Protein AF-A0A938X4A3-F1 (afdb_monomer_lite)

Structure (mmCIF, N/CA/C/O backbone):
data_AF-A0A938X4A3-F1
#
_entry.id   AF-A0A938X4A3-F1
#
loop_
_atom_site.group_PDB
_atom_site.id
_atom_site.type_symbol
_atom_site.label_atom_id
_atom_site.label_alt_id
_atom_site.label_comp_id
_atom_site.label_asym_id
_atom_site.label_entity_id
_atom_site.label_seq_id
_atom_site.pdbx_PDB_ins_code
_atom_site.Cartn_x
_atom_site.Cartn_y
_atom_site.Cartn_z
_atom_site.occupancy
_atom_site.B_iso_or_equiv
_atom_site.auth_seq_id
_atom_site.auth_comp_id
_atom_site.auth_asym_id
_atom_site.auth_atom_id
_atom_site.pdbx_PDB_model_num
ATOM 1 N N . MET A 1 1 ? -20.719 14.144 1.584 1.00 37.22 1 MET A N 1
ATOM 2 C CA . MET A 1 1 ? -21.254 14.769 2.825 1.00 37.22 1 MET A CA 1
ATOM 3 C C . MET A 1 1 ? -21.994 13.798 3.756 1.00 37.22 1 MET A C 1
ATOM 5 O O . MET A 1 1 ? -21.925 14.008 4.961 1.00 37.22 1 MET A O 1
ATOM 9 N N . ALA A 1 2 ? -22.647 12.735 3.262 1.00 28.62 2 ALA A N 1
ATOM 10 C CA . ALA A 1 2 ? -23.376 11.768 4.101 1.00 28.62 2 ALA A CA 1
ATOM 11 C C . ALA A 1 2 ? -22.484 10.962 5.081 1.00 28.62 2 ALA A C 1
ATOM 13 O O . ALA A 1 2 ? -22.889 10.715 6.213 1.00 28.62 2 ALA A O 1
ATOM 14 N N . GLU A 1 3 ? -21.237 10.641 4.720 1.00 32.91 3 GLU A N 1
ATOM 15 C CA . GLU A 1 3 ? -20.302 9.912 5.606 1.00 32.91 3 GLU A CA 1
ATOM 16 C C . GLU A 1 3 ? -19.785 10.740 6.789 1.00 32.91 3 GLU A C 1
ATOM 18 O O . GLU A 1 3 ? -19.643 10.222 7.895 1.00 32.91 3 GLU A O 1
ATOM 23 N N . GLN A 1 4 ? -19.563 12.049 6.603 1.00 31.52 4 GLN A N 1
ATOM 24 C CA . GLN A 1 4 ? -19.196 12.942 7.712 1.00 31.52 4 GLN A CA 1
ATOM 25 C C . GLN A 1 4 ? -20.324 13.055 8.746 1.00 31.52 4 GLN A C 1
ATOM 27 O O . GLN A 1 4 ? -20.056 13.278 9.929 1.00 31.52 4 GLN A O 1
ATOM 32 N N . GLN A 1 5 ? -21.578 12.893 8.312 1.00 30.17 5 GLN A N 1
ATOM 33 C CA . GLN A 1 5 ? -22.715 12.784 9.217 1.00 30.17 5 GLN A CA 1
ATOM 34 C C . GLN A 1 5 ? -22.777 11.404 9.868 1.00 30.17 5 GLN A C 1
ATOM 36 O O . GLN A 1 5 ? -23.003 11.365 11.067 1.00 30.17 5 GLN A O 1
ATOM 41 N N . GLY A 1 6 ? -22.493 10.311 9.148 1.00 32.19 6 GLY A N 1
ATOM 42 C CA . GLY A 1 6 ? -22.474 8.944 9.688 1.00 32.19 6 GLY A CA 1
ATOM 43 C C . GLY A 1 6 ? -21.483 8.734 10.840 1.00 32.19 6 GLY A C 1
ATOM 44 O O . GLY A 1 6 ? -21.862 8.202 11.881 1.00 32.19 6 GLY A O 1
ATOM 45 N N . VAL A 1 7 ? -20.250 9.240 10.713 1.00 38.16 7 VAL A N 1
ATOM 46 C CA . VAL A 1 7 ? -19.208 9.120 11.758 1.00 38.16 7 VAL A CA 1
ATOM 47 C C . VAL A 1 7 ? -19.495 10.028 12.962 1.00 38.16 7 VAL A C 1
ATOM 49 O O . VAL A 1 7 ? -19.358 9.610 14.113 1.00 38.16 7 VAL A O 1
ATOM 52 N N . LYS A 1 8 ? -20.000 11.253 12.735 1.00 38.12 8 LYS A N 1
ATOM 53 C CA . LYS A 1 8 ? -20.520 12.100 13.827 1.00 38.12 8 LYS A CA 1
ATOM 54 C C . LYS A 1 8 ? -21.752 11.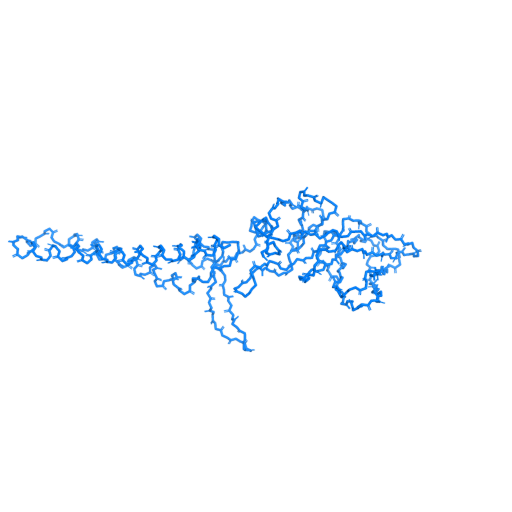479 14.494 1.00 38.12 8 LYS A C 1
ATOM 56 O O . LYS A 1 8 ? -21.913 11.640 15.702 1.00 38.12 8 LYS A O 1
ATOM 61 N N . LEU A 1 9 ? -22.589 10.755 13.744 1.00 37.50 9 LEU A N 1
ATOM 62 C CA . LEU A 1 9 ? -23.741 10.024 14.272 1.00 37.50 9 LEU A CA 1
ATOM 63 C C . LEU A 1 9 ? -23.308 8.834 15.122 1.00 37.50 9 LEU A C 1
ATOM 65 O O . LEU A 1 9 ? -23.932 8.615 16.146 1.00 37.50 9 LEU A O 1
ATOM 69 N N . GLN A 1 10 ? -22.261 8.092 14.747 1.00 44.16 10 GLN A N 1
ATOM 70 C CA . GLN A 1 10 ? -21.756 6.948 15.520 1.00 44.16 10 GLN A CA 1
ATOM 71 C C . GLN A 1 10 ? -21.060 7.382 16.819 1.00 44.16 10 GLN A C 1
ATOM 73 O O . GLN A 1 10 ? -21.338 6.821 17.880 1.00 44.16 10 GLN A O 1
ATOM 78 N N . ASN A 1 11 ? -20.250 8.444 16.773 1.00 48.66 11 ASN A N 1
ATOM 79 C CA . ASN A 1 11 ? -19.642 9.039 17.972 1.00 48.66 11 ASN A CA 1
ATOM 80 C C . ASN A 1 11 ? -20.697 9.722 18.858 1.00 48.66 11 ASN A C 1
ATOM 82 O O . ASN A 1 11 ? -20.647 9.652 20.087 1.00 48.66 11 ASN A O 1
ATOM 86 N N . GLY A 1 12 ? -21.716 10.326 18.240 1.00 48.31 12 GLY A N 1
ATOM 87 C CA . GLY A 1 12 ? -22.919 10.789 18.924 1.00 48.31 12 GLY A CA 1
ATOM 88 C C . GLY A 1 12 ? -23.722 9.635 19.524 1.00 48.31 12 GLY A C 1
ATOM 89 O O . GLY A 1 12 ? -24.201 9.759 20.642 1.00 48.31 12 GLY A O 1
ATOM 90 N N . PHE A 1 13 ? -23.822 8.498 18.837 1.00 46.78 13 PHE A N 1
ATOM 91 C CA . PHE A 1 13 ? -24.581 7.328 19.266 1.00 46.78 13 PHE A CA 1
ATOM 92 C C . PHE A 1 13 ? -23.950 6.679 20.488 1.00 46.78 13 PHE A C 1
ATOM 94 O O . PHE A 1 13 ? -24.684 6.397 21.425 1.00 46.78 13 PHE A O 1
ATOM 101 N N . LEU A 1 14 ? -22.621 6.525 20.546 1.00 55.31 14 LEU A N 1
ATOM 102 C CA . LEU A 1 14 ? -21.944 6.010 21.742 1.00 55.31 14 LEU A CA 1
ATOM 103 C C . LEU A 1 14 ? -22.103 6.958 22.938 1.00 55.31 14 LEU A C 1
ATOM 105 O O . LEU A 1 14 ? -22.416 6.512 24.041 1.00 55.31 14 LEU A O 1
ATOM 109 N N . ARG A 1 15 ? -21.968 8.274 22.717 1.00 56.41 15 ARG A N 1
ATOM 110 C CA . ARG A 1 15 ? -22.201 9.294 23.754 1.00 56.41 15 ARG A CA 1
ATOM 111 C C . ARG A 1 15 ? -23.655 9.304 24.222 1.00 56.41 15 ARG A C 1
ATOM 113 O O . ARG A 1 15 ? -23.906 9.368 25.422 1.00 56.41 15 ARG A O 1
ATOM 120 N N . VAL A 1 16 ? -24.612 9.184 23.303 1.00 55.16 16 VAL A N 1
ATOM 121 C CA . VAL A 1 16 ? -26.041 9.067 23.613 1.00 55.16 16 VAL A CA 1
ATOM 122 C C . VAL A 1 16 ? -26.319 7.758 24.337 1.00 55.16 16 VAL A C 1
ATOM 124 O O . VAL A 1 16 ? -27.036 7.800 25.320 1.00 55.16 16 VAL A O 1
ATOM 127 N N . LEU A 1 17 ? -25.732 6.623 23.950 1.00 59.91 17 LEU A N 1
ATOM 128 C CA . LEU A 1 17 ? -25.897 5.343 24.648 1.00 59.91 17 LEU A CA 1
ATOM 129 C C . LEU A 1 17 ? -25.320 5.387 26.058 1.00 59.91 17 LEU A C 1
ATOM 131 O O . LEU A 1 17 ? -25.931 4.861 26.984 1.00 59.91 17 LEU A O 1
ATOM 135 N N . PHE A 1 18 ? -24.179 6.048 26.233 1.00 61.44 18 PHE A N 1
ATOM 136 C CA . PHE A 1 18 ? -23.565 6.255 27.536 1.00 61.44 18 PHE A CA 1
ATOM 137 C C . PHE A 1 18 ? -24.439 7.151 28.424 1.00 61.44 18 PHE A C 1
ATOM 139 O O . PHE A 1 18 ? -24.773 6.774 29.547 1.00 61.44 18 PHE A O 1
ATOM 146 N N . ILE A 1 19 ? -24.895 8.297 27.906 1.00 61.84 19 ILE A N 1
ATOM 147 C CA . ILE A 1 19 ? -25.803 9.211 28.617 1.00 61.84 19 ILE A CA 1
ATOM 148 C C . ILE A 1 19 ? -27.139 8.521 28.913 1.00 61.84 19 ILE A C 1
ATOM 150 O O . ILE A 1 19 ? -27.635 8.601 30.032 1.00 61.84 19 ILE A O 1
ATOM 154 N N . LEU A 1 20 ? -27.715 7.807 27.948 1.00 60.84 20 LEU A N 1
ATOM 155 C CA . LEU A 1 20 ? -28.982 7.096 28.091 1.00 60.84 20 LEU A CA 1
ATOM 156 C C . LEU A 1 20 ? -28.848 5.946 29.092 1.00 60.84 20 LEU A C 1
ATOM 158 O O . LEU A 1 20 ? -29.728 5.775 29.930 1.00 60.84 20 LEU A O 1
ATOM 162 N N . GLY A 1 21 ? -27.729 5.219 29.079 1.00 63.72 21 GLY A N 1
ATOM 163 C CA . GLY A 1 21 ? -27.382 4.225 30.091 1.00 63.72 21 GLY A CA 1
ATOM 164 C C . GLY A 1 21 ? -27.330 4.844 31.487 1.00 63.72 21 GLY A C 1
ATOM 165 O O . GLY A 1 21 ? -27.996 4.357 32.399 1.00 63.72 21 GLY A O 1
ATOM 166 N N . MET A 1 22 ? -26.646 5.980 31.639 1.00 64.12 22 MET A N 1
ATOM 167 C CA . MET A 1 22 ? -26.588 6.730 32.899 1.00 64.12 22 MET A CA 1
ATOM 168 C C . MET A 1 22 ? -27.968 7.244 33.344 1.00 64.12 22 MET A C 1
ATOM 170 O O .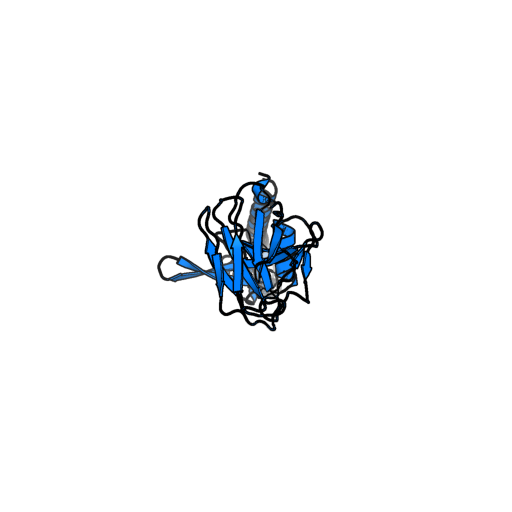 MET A 1 22 ? -28.304 7.148 34.523 1.00 64.12 22 MET A O 1
ATOM 174 N N . VAL A 1 23 ? -28.806 7.726 32.421 1.00 64.25 23 VAL A N 1
ATOM 175 C CA . VAL A 1 23 ? -30.173 8.208 32.697 1.00 64.25 23 VAL A CA 1
ATOM 176 C C . VAL A 1 23 ? -31.111 7.059 33.078 1.00 64.25 23 VAL A C 1
ATOM 178 O O . VAL A 1 23 ? -31.888 7.192 34.025 1.00 64.25 23 VAL A O 1
ATOM 181 N N . ILE A 1 24 ? -31.036 5.910 32.402 1.00 64.19 24 ILE A N 1
ATOM 182 C CA . ILE A 1 24 ? -31.808 4.702 32.738 1.00 64.19 24 ILE A CA 1
ATOM 183 C C . ILE A 1 24 ? -31.408 4.203 34.128 1.00 64.19 24 ILE A C 1
ATOM 185 O O . ILE A 1 24 ? -32.260 3.887 34.956 1.00 64.19 24 ILE A O 1
ATOM 189 N N . ILE A 1 25 ? -30.115 4.201 34.431 1.00 62.62 25 ILE A N 1
ATOM 190 C CA . ILE A 1 25 ? -29.593 3.824 35.742 1.00 62.62 25 ILE A CA 1
ATOM 191 C C . ILE A 1 25 ? -30.060 4.809 36.822 1.00 62.62 25 ILE A C 1
ATOM 193 O O . ILE A 1 25 ? -30.570 4.381 37.860 1.00 62.62 25 ILE A O 1
ATOM 197 N N . ALA A 1 26 ? -29.966 6.117 36.573 1.00 61.22 26 ALA A N 1
ATOM 198 C CA . ALA A 1 26 ? -30.416 7.153 37.499 1.00 61.22 26 ALA A CA 1
ATOM 199 C C . ALA A 1 26 ? -31.933 7.091 37.747 1.00 61.22 26 ALA A C 1
ATOM 201 O O . ALA A 1 26 ? -32.384 7.225 38.884 1.00 61.22 26 ALA A O 1
ATOM 202 N N . THR A 1 27 ? -32.734 6.821 36.713 1.00 60.00 27 THR A N 1
ATOM 203 C CA . THR A 1 27 ? -34.194 6.670 36.837 1.00 60.00 27 THR A CA 1
ATOM 204 C C . THR A 1 27 ? -34.597 5.366 37.526 1.00 60.00 27 THR A C 1
ATOM 206 O O . THR A 1 27 ? -35.541 5.374 38.320 1.00 60.00 27 THR A O 1
ATOM 209 N N . LEU A 1 28 ? -33.877 4.259 37.305 1.00 58.84 28 LEU A N 1
ATOM 210 C CA . LEU A 1 28 ? -34.080 2.999 38.030 1.00 58.84 28 LEU A CA 1
ATOM 211 C C . LEU A 1 28 ? -33.700 3.127 39.511 1.00 58.84 28 LEU A C 1
ATOM 213 O O . LEU A 1 28 ? -34.448 2.648 40.366 1.00 58.84 28 LEU A O 1
ATOM 217 N N . LEU A 1 29 ? -32.596 3.814 39.825 1.00 57.03 29 LEU A N 1
ATOM 218 C CA . LEU A 1 29 ? -32.191 4.145 41.195 1.00 57.03 29 LEU A CA 1
ATOM 219 C C . LEU A 1 29 ? -33.204 5.091 41.859 1.00 57.03 29 LEU A C 1
ATOM 221 O O . LEU A 1 29 ? -33.661 4.801 42.962 1.00 57.03 29 LEU A O 1
ATOM 225 N N . GLY A 1 30 ? -33.640 6.154 41.176 1.00 55.88 30 GLY A N 1
ATOM 226 C CA . GLY A 1 30 ? -34.614 7.126 41.687 1.00 55.88 30 GLY A CA 1
ATOM 227 C C . GLY A 1 30 ? -35.997 6.524 41.962 1.00 55.88 30 GLY A C 1
ATOM 228 O O . GLY A 1 30 ? -36.537 6.684 43.059 1.00 55.88 30 GLY A O 1
ATOM 229 N N . LYS A 1 31 ? -36.551 5.744 41.018 1.00 55.16 31 LYS A N 1
ATOM 230 C CA . LYS A 1 31 ? -37.828 5.028 41.214 1.00 55.16 31 LYS A CA 1
ATOM 231 C C . LYS A 1 31 ? -37.739 3.992 42.331 1.00 55.16 31 LYS A C 1
ATOM 233 O O . LYS A 1 31 ? -38.716 3.788 43.054 1.00 55.16 31 LYS A O 1
ATOM 238 N N . ARG A 1 32 ? -36.584 3.337 42.506 1.00 53.56 32 ARG A N 1
ATOM 239 C CA . ARG A 1 32 ? -36.395 2.399 43.615 1.00 53.56 32 ARG A CA 1
ATOM 240 C C . ARG A 1 32 ? -36.207 3.099 44.940 1.00 53.56 32 ARG A C 1
ATOM 242 O O . ARG A 1 32 ? -36.852 2.638 45.856 1.00 53.56 32 ARG A O 1
ATOM 249 N N . ILE A 1 33 ? -35.440 4.179 45.077 1.00 53.44 33 ILE A N 1
ATOM 250 C CA . ILE A 1 33 ? -35.304 4.910 46.354 1.00 53.44 33 ILE A CA 1
ATOM 251 C C . ILE A 1 33 ? -36.685 5.337 46.882 1.00 53.44 33 ILE A C 1
ATOM 253 O O . ILE A 1 33 ? -36.967 5.161 48.069 1.00 53.44 33 ILE A O 1
ATOM 257 N N . LEU A 1 34 ? -37.586 5.764 45.988 1.00 50.03 34 LEU A N 1
ATOM 258 C CA . LEU A 1 34 ? -38.972 6.096 46.331 1.00 50.03 34 LEU A CA 1
ATOM 259 C C . LEU A 1 34 ? -39.785 4.874 46.817 1.00 50.03 34 LEU A C 1
ATOM 261 O O . LEU A 1 34 ? -40.558 4.982 47.763 1.00 50.03 34 LEU A O 1
ATOM 265 N N . LYS A 1 35 ? -39.576 3.692 46.215 1.00 47.34 35 LYS A N 1
ATOM 266 C CA . LYS A 1 35 ? -40.289 2.433 46.532 1.00 47.34 35 LYS A CA 1
ATOM 267 C C . LYS A 1 35 ? -39.649 1.625 47.684 1.00 47.34 35 LYS A C 1
ATOM 269 O O . LYS A 1 35 ? -40.316 0.898 48.407 1.00 47.34 35 LYS A O 1
ATOM 274 N N . VAL A 1 36 ? -38.343 1.780 47.886 1.00 46.22 36 VAL A N 1
ATOM 275 C CA . VAL A 1 36 ? -37.461 1.156 48.894 1.00 46.22 36 VAL A CA 1
ATOM 276 C C . VAL A 1 36 ? -37.652 1.794 50.266 1.00 46.22 36 VAL A C 1
ATOM 278 O O . VAL A 1 36 ? -37.396 1.123 51.267 1.00 46.22 36 VAL A O 1
ATOM 281 N N . ARG A 1 37 ? -38.136 3.041 50.323 1.00 49.28 37 ARG A N 1
ATOM 282 C CA . ARG A 1 37 ? -38.585 3.681 51.566 1.00 49.28 37 ARG A CA 1
ATOM 283 C C . ARG A 1 37 ? -39.801 2.972 52.181 1.00 49.28 37 ARG A C 1
ATOM 285 O O . ARG A 1 37 ? -40.019 3.126 53.375 1.00 49.28 37 ARG A O 1
ATOM 292 N N . LEU A 1 38 ? -40.534 2.174 51.393 1.00 49.69 38 LEU A N 1
ATOM 293 C CA . LEU A 1 38 ? -41.726 1.461 51.847 1.00 49.69 38 LEU A CA 1
ATOM 294 C C . LEU A 1 38 ? -41.484 0.009 52.294 1.00 49.69 38 LEU A C 1
ATOM 296 O O . LEU A 1 38 ? -42.049 -0.362 53.312 1.00 49.69 38 LEU A O 1
ATOM 300 N N . GLU A 1 39 ? -40.660 -0.824 51.636 1.00 52.41 39 GLU A N 1
ATOM 301 C CA . GLU A 1 39 ? -40.648 -2.265 51.990 1.00 52.41 39 GLU A CA 1
ATOM 302 C C . GLU A 1 39 ? -39.279 -2.977 51.919 1.00 52.41 39 GLU A C 1
ATOM 304 O O . GLU A 1 39 ? -38.546 -2.889 50.933 1.00 52.41 39 GLU A O 1
ATOM 309 N N . SER A 1 40 ? -38.980 -3.720 52.998 1.00 53.47 40 SER A N 1
ATOM 310 C CA . SER A 1 40 ? -38.022 -4.834 53.210 1.00 53.47 40 SER A CA 1
ATOM 311 C C . SER A 1 40 ? -36.509 -4.647 52.945 1.00 53.47 40 SER A C 1
ATOM 313 O O . SER A 1 40 ? -36.069 -4.096 51.941 1.00 53.47 40 SER A O 1
ATOM 315 N N . LYS A 1 41 ? -35.671 -5.128 53.882 1.00 51.12 41 LYS A N 1
ATOM 316 C CA . LYS A 1 41 ? -34.215 -4.865 53.962 1.00 51.12 41 LYS A CA 1
ATOM 317 C C . LYS A 1 41 ? -33.291 -5.885 53.267 1.00 51.12 41 LYS A C 1
ATOM 319 O O . LYS A 1 41 ? -32.130 -5.557 53.075 1.00 51.12 41 LYS A O 1
ATOM 324 N N . LEU A 1 42 ? -33.752 -7.066 52.844 1.00 51.03 42 LEU A N 1
ATOM 325 C CA . LEU A 1 42 ? -32.831 -8.166 52.477 1.00 51.03 42 LEU A CA 1
ATOM 326 C C . LEU A 1 42 ? -32.663 -8.472 50.974 1.00 51.03 42 LEU A C 1
ATOM 328 O O . LEU A 1 42 ? -31.627 -8.996 50.592 1.00 51.03 42 LEU A O 1
ATOM 332 N N . LYS A 1 43 ? -33.588 -8.080 50.081 1.00 51.84 43 LYS A N 1
ATOM 333 C CA . LYS A 1 43 ? -33.420 -8.268 48.613 1.00 51.84 43 LYS A CA 1
ATOM 334 C C . LYS A 1 43 ? -32.767 -7.078 47.884 1.00 51.84 43 LYS A C 1
ATOM 336 O O . LYS A 1 43 ? -32.603 -7.104 46.667 1.00 51.84 43 LYS A O 1
ATOM 341 N N . LYS A 1 44 ? -32.420 -6.010 48.613 1.00 51.12 44 LYS A N 1
ATOM 342 C CA . LYS A 1 44 ? -31.910 -4.739 48.057 1.00 51.12 44 LYS A CA 1
ATOM 343 C C . LYS A 1 44 ? -30.424 -4.783 47.701 1.00 51.12 44 LYS A C 1
ATOM 345 O O . LYS A 1 44 ? -30.012 -4.086 46.778 1.00 51.12 44 LYS A O 1
ATOM 350 N N . GLN A 1 45 ? -29.644 -5.601 48.401 1.00 51.78 45 GLN A N 1
ATOM 351 C CA . GLN A 1 45 ? -28.185 -5.573 48.307 1.00 51.78 45 GLN A CA 1
ATOM 352 C C . GLN A 1 45 ? -27.686 -6.217 47.006 1.00 51.78 45 GLN A C 1
ATOM 354 O O . GLN A 1 45 ? -26.912 -5.608 46.276 1.00 51.78 45 GLN A O 1
ATOM 359 N N . ASP A 1 46 ? -28.238 -7.372 46.638 1.00 53.69 46 ASP A N 1
ATOM 360 C CA . ASP A 1 46 ? -27.746 -8.170 45.509 1.00 53.69 46 ASP A CA 1
ATOM 361 C C . ASP A 1 46 ? -27.983 -7.501 44.139 1.00 53.69 46 ASP A C 1
ATOM 363 O O . ASP A 1 46 ? -27.143 -7.537 43.242 1.00 53.69 46 ASP A O 1
ATOM 367 N N . ILE A 1 47 ? -29.110 -6.797 43.984 1.00 56.12 47 ILE A N 1
ATOM 368 C CA . ILE A 1 47 ? -29.431 -6.075 42.742 1.00 56.12 47 ILE A CA 1
ATOM 369 C C . ILE A 1 47 ? -28.722 -4.711 42.692 1.00 56.12 47 ILE A C 1
ATOM 371 O O . ILE A 1 47 ? -28.324 -4.273 41.616 1.00 56.12 47 ILE A O 1
ATOM 375 N N . SER A 1 48 ? -28.525 -4.053 43.843 1.00 61.00 48 SER A N 1
ATOM 376 C CA . SER A 1 48 ? -27.724 -2.822 43.930 1.00 61.00 48 SER A CA 1
ATOM 377 C C . SER A 1 48 ? -26.279 -3.070 43.508 1.00 61.00 48 SER A C 1
ATOM 379 O O . SER A 1 48 ? -25.707 -2.253 42.793 1.00 61.00 48 SER A O 1
ATOM 381 N N . ILE A 1 49 ? -25.708 -4.205 43.918 1.00 60.06 49 ILE A N 1
ATOM 382 C CA . ILE A 1 49 ? -24.344 -4.593 43.557 1.00 60.06 49 ILE A CA 1
ATOM 383 C C . ILE A 1 49 ? -24.247 -4.843 42.048 1.00 60.06 49 ILE A C 1
ATOM 385 O O . ILE A 1 49 ? -23.369 -4.283 41.405 1.00 60.06 49 ILE A O 1
ATOM 389 N N . ARG A 1 50 ? -25.185 -5.585 41.441 1.00 61.22 50 ARG A N 1
ATOM 390 C CA . ARG A 1 50 ? -25.176 -5.826 39.982 1.00 61.22 50 ARG A CA 1
ATOM 391 C C . ARG A 1 50 ? -25.295 -4.540 39.159 1.00 61.22 50 ARG A C 1
ATOM 393 O O . ARG A 1 50 ? -24.588 -4.388 38.168 1.00 61.22 50 ARG A O 1
ATOM 400 N N . CYS A 1 51 ? -26.150 -3.601 39.573 1.00 61.34 51 CYS A N 1
ATOM 401 C CA . CYS A 1 51 ? -26.238 -2.293 38.919 1.00 61.34 51 CYS A CA 1
ATOM 402 C C . CYS A 1 51 ? -24.949 -1.482 39.096 1.00 61.34 51 CYS A C 1
ATOM 404 O O . CYS A 1 51 ? -24.476 -0.900 38.127 1.00 61.34 51 CYS A O 1
ATOM 406 N N . ALA A 1 52 ? -24.355 -1.476 40.293 1.00 62.84 52 ALA A N 1
ATOM 407 C CA . ALA A 1 52 ? -23.083 -0.800 40.538 1.00 62.84 52 ALA A CA 1
ATOM 408 C C . ALA A 1 52 ? -21.941 -1.385 39.690 1.00 62.84 52 ALA A C 1
ATOM 410 O O . ALA A 1 52 ? -21.144 -0.629 39.146 1.00 62.84 52 ALA A O 1
ATOM 411 N N . VAL A 1 53 ? -21.905 -2.709 39.511 1.00 69.00 53 VAL A N 1
ATOM 412 C CA . VAL A 1 53 ? -20.924 -3.389 38.651 1.00 69.00 53 VAL A CA 1
ATOM 413 C C . VAL A 1 53 ? -21.114 -3.007 37.180 1.00 69.00 53 VAL A C 1
ATOM 415 O O . VAL A 1 53 ? -20.138 -2.676 36.521 1.00 69.00 53 VAL A O 1
ATOM 418 N N . LEU A 1 54 ? -22.348 -2.968 36.666 1.00 67.00 54 LEU A N 1
ATOM 419 C CA . LEU A 1 54 ? -22.619 -2.520 35.289 1.00 67.00 54 LEU A CA 1
ATOM 420 C C . LEU A 1 54 ? -22.228 -1.053 35.054 1.00 67.00 54 LEU A C 1
ATOM 422 O O . LEU A 1 54 ? -21.644 -0.738 34.022 1.00 67.00 54 LEU A O 1
ATOM 426 N N . ILE A 1 55 ? -22.509 -0.168 36.016 1.00 67.00 55 ILE A N 1
ATOM 427 C CA . ILE A 1 55 ? -22.078 1.239 35.967 1.00 67.00 55 ILE A CA 1
ATOM 428 C C . ILE A 1 55 ? -20.556 1.326 35.950 1.00 67.00 55 ILE A C 1
ATOM 430 O O . ILE A 1 55 ? -19.998 2.049 35.133 1.00 67.00 55 ILE A O 1
ATOM 434 N N . ALA A 1 56 ? -19.887 0.586 36.837 1.00 68.25 56 ALA A N 1
ATOM 435 C CA . ALA A 1 56 ? -18.435 0.563 36.900 1.00 68.25 56 ALA A CA 1
ATOM 436 C C . ALA A 1 56 ? -17.838 0.074 35.575 1.00 68.25 56 ALA A C 1
ATOM 438 O O . ALA A 1 56 ? -16.931 0.718 35.066 1.00 68.25 56 ALA A O 1
ATOM 439 N N . ILE A 1 57 ? -18.394 -0.983 34.970 1.00 71.56 57 ILE A N 1
ATOM 440 C CA . ILE A 1 57 ? -17.969 -1.466 33.649 1.00 71.56 57 ILE A CA 1
ATOM 441 C C . ILE A 1 57 ? -18.135 -0.365 32.598 1.00 71.56 57 ILE A C 1
ATOM 443 O O . ILE A 1 57 ? -17.180 -0.069 31.893 1.00 71.56 57 ILE A O 1
ATOM 447 N N . LEU A 1 58 ? -19.295 0.297 32.526 1.00 68.69 58 LEU A N 1
ATOM 448 C CA . LEU A 1 58 ? -19.528 1.366 31.549 1.00 68.69 58 LEU A CA 1
ATOM 449 C C . LEU A 1 58 ? -18.573 2.551 31.740 1.00 68.69 58 LEU A C 1
ATOM 451 O O . LEU A 1 58 ? -18.009 3.033 30.762 1.00 68.69 58 LEU A O 1
ATOM 455 N N . ILE A 1 59 ? -18.368 3.010 32.979 1.00 66.62 59 ILE A N 1
ATOM 456 C CA . ILE A 1 59 ? -17.460 4.124 33.295 1.00 66.62 59 ILE A CA 1
ATOM 457 C C . ILE A 1 59 ? -16.017 3.756 32.951 1.00 66.62 59 ILE A C 1
ATOM 459 O O . ILE A 1 59 ? -15.321 4.554 32.330 1.00 66.62 59 ILE A O 1
ATOM 463 N N . VAL A 1 60 ? -15.579 2.552 33.322 1.00 66.31 60 VAL A N 1
ATOM 464 C CA . VAL A 1 60 ? -14.230 2.060 33.029 1.00 66.31 60 VAL A CA 1
ATOM 465 C C . VAL A 1 60 ? -14.034 1.932 31.517 1.00 66.31 60 VAL A C 1
ATOM 467 O O . VAL A 1 60 ? -13.064 2.466 30.990 1.00 66.31 60 VAL A O 1
ATOM 470 N N . SER A 1 61 ? -14.978 1.326 30.791 1.00 63.78 61 SER A N 1
ATOM 471 C CA . SER A 1 61 ? -14.924 1.238 29.326 1.00 63.78 61 SER A CA 1
ATOM 472 C C . SER A 1 61 ? -14.899 2.617 28.664 1.00 63.78 61 SER A C 1
ATOM 474 O O . SER A 1 61 ? -14.079 2.850 27.783 1.00 63.78 61 SER A O 1
ATOM 476 N N . GLY A 1 62 ? -15.740 3.556 29.109 1.00 63.72 62 GLY A N 1
ATOM 477 C CA . GLY A 1 62 ? -15.746 4.928 28.599 1.00 63.72 62 GLY A CA 1
ATOM 478 C C . GLY A 1 62 ? -14.419 5.649 28.847 1.00 63.72 62 GLY A C 1
ATOM 479 O O . GLY A 1 62 ? -13.877 6.259 27.932 1.00 63.72 62 GLY A O 1
ATOM 480 N N . TYR A 1 63 ? -13.852 5.519 30.049 1.00 65.38 63 TYR A N 1
ATOM 481 C CA . TYR A 1 63 ? -12.558 6.109 30.401 1.00 65.38 63 TYR A CA 1
ATOM 482 C C . TYR A 1 63 ? -11.413 5.605 29.509 1.00 65.38 63 TYR A C 1
ATOM 484 O O . TYR A 1 63 ? -10.542 6.387 29.141 1.00 65.38 63 TYR A O 1
ATOM 492 N N . PHE A 1 64 ? -11.426 4.324 29.130 1.00 61.97 64 PHE A N 1
ATOM 493 C CA . PHE A 1 64 ? -10.401 3.750 28.254 1.00 61.97 64 PHE A CA 1
ATOM 494 C C . PHE A 1 64 ? -10.606 4.061 26.764 1.00 61.97 64 PHE A C 1
ATOM 496 O O . PHE A 1 64 ? -9.621 4.143 26.038 1.00 61.97 64 PHE A O 1
ATOM 503 N N . ILE A 1 65 ? -11.849 4.253 26.305 1.00 62.78 65 ILE A N 1
ATOM 504 C CA . ILE A 1 65 ? -12.164 4.457 24.879 1.00 62.78 65 ILE A CA 1
ATOM 505 C C . ILE A 1 65 ? -12.103 5.936 24.469 1.00 62.78 65 ILE A C 1
ATOM 507 O O . ILE A 1 65 ? -11.638 6.242 23.374 1.00 62.78 65 ILE A O 1
ATOM 511 N N . ILE A 1 66 ? -12.538 6.868 25.326 1.00 59.69 66 ILE A N 1
ATOM 512 C CA . ILE A 1 66 ? -12.613 8.308 25.001 1.00 59.69 66 ILE A CA 1
ATOM 513 C C . ILE A 1 66 ? -11.269 8.904 24.520 1.00 59.69 66 ILE A C 1
ATOM 515 O O . ILE A 1 66 ? -11.281 9.657 23.544 1.00 59.69 66 ILE A O 1
ATOM 519 N N . PRO A 1 67 ? -10.104 8.574 25.120 1.00 59.06 67 PRO A N 1
ATOM 520 C CA . PRO A 1 67 ? -8.807 9.069 24.644 1.00 59.06 67 PRO A CA 1
ATOM 521 C C . PRO A 1 67 ? -8.422 8.576 23.239 1.00 59.06 67 PRO A C 1
ATOM 523 O O . PRO A 1 67 ? -7.532 9.149 22.617 1.00 59.06 67 PRO A O 1
ATOM 526 N N . MET A 1 68 ? -9.089 7.529 22.740 1.00 60.50 68 MET A N 1
ATOM 527 C CA . MET A 1 68 ? -8.812 6.862 21.464 1.00 60.50 68 MET A CA 1
ATOM 528 C C . MET A 1 68 ? -9.788 7.273 20.342 1.00 60.50 68 MET A C 1
ATOM 530 O O . MET A 1 68 ? -9.778 6.681 19.268 1.00 60.50 68 MET A O 1
ATOM 534 N N . GLU A 1 69 ? -10.653 8.277 20.556 1.00 58.44 69 GLU A N 1
ATOM 535 C CA . GLU A 1 69 ? -11.755 8.640 19.636 1.00 58.44 69 GLU A CA 1
ATOM 536 C C . GLU A 1 69 ? -11.319 9.196 18.261 1.00 58.44 69 GLU A C 1
ATOM 538 O O . GLU A 1 69 ? -12.173 9.427 17.396 1.00 58.44 69 GLU A O 1
ATOM 543 N N . LYS A 1 70 ? -10.022 9.422 18.015 1.00 61.69 70 LYS A N 1
ATOM 544 C CA . LYS A 1 70 ? -9.544 9.840 16.690 1.00 61.69 70 LYS A CA 1
ATOM 545 C C . LYS A 1 70 ? -9.547 8.625 15.753 1.00 61.69 70 LYS A C 1
ATOM 547 O O . LYS A 1 70 ? -8.622 7.820 15.768 1.00 61.69 70 LYS A O 1
ATOM 552 N N . SER A 1 71 ? -10.605 8.488 14.952 1.00 58.72 71 SER A N 1
ATOM 553 C CA . SER A 1 71 ? -10.708 7.448 13.921 1.00 58.72 71 SER A CA 1
ATOM 554 C C . SER A 1 71 ? -9.866 7.795 12.694 1.00 58.72 71 SER A C 1
ATOM 556 O O . SER A 1 71 ? -9.995 8.902 12.159 1.00 58.72 71 SER A O 1
ATOM 558 N N . VAL A 1 72 ? -9.101 6.825 12.213 1.00 63.97 72 VAL A N 1
ATOM 559 C CA . VAL A 1 72 ? -8.384 6.867 10.932 1.00 63.97 72 VAL A CA 1
ATOM 560 C C . VAL A 1 72 ? -9.056 5.890 9.953 1.00 63.97 72 VAL A C 1
ATOM 562 O O . VAL A 1 72 ? -9.747 4.964 10.388 1.00 63.97 72 VAL A O 1
ATOM 565 N N . ASN A 1 73 ? -8.922 6.118 8.640 1.00 65.06 73 ASN A N 1
ATOM 5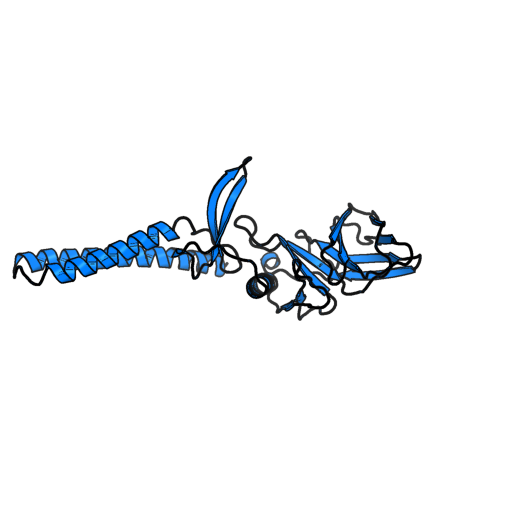66 C CA . ASN A 1 73 ? -9.384 5.159 7.625 1.00 65.06 73 ASN A CA 1
ATOM 567 C C . ASN A 1 73 ? -8.745 3.773 7.861 1.00 65.06 73 ASN A C 1
ATOM 569 O O . ASN A 1 73 ? -7.622 3.686 8.355 1.00 65.06 73 ASN A O 1
ATOM 573 N N . GLY A 1 74 ? -9.477 2.695 7.554 1.00 61.47 74 GLY A N 1
ATOM 574 C CA . GLY A 1 74 ? -9.028 1.319 7.818 1.00 61.47 74 GLY A CA 1
ATOM 575 C C . GLY A 1 74 ? -9.409 0.736 9.191 1.00 61.47 74 GLY A C 1
ATOM 576 O O . GLY A 1 74 ? -8.785 -0.223 9.634 1.00 61.47 74 GLY A O 1
ATOM 577 N N . ASP A 1 75 ? -10.434 1.282 9.864 1.00 67.94 75 ASP A N 1
ATOM 578 C CA . ASP A 1 75 ? -10.949 0.798 11.164 1.00 67.94 75 ASP A CA 1
ATOM 579 C C . ASP A 1 75 ? -9.947 0.876 12.337 1.00 67.94 75 ASP A C 1
ATOM 581 O O . ASP A 1 75 ? -9.956 0.040 13.243 1.00 67.94 75 ASP A O 1
ATOM 585 N N . VAL A 1 76 ? -9.120 1.923 12.373 1.00 73.69 76 VAL A N 1
ATOM 586 C CA . VAL A 1 76 ? -8.094 2.110 13.414 1.00 73.69 76 VAL A CA 1
ATOM 587 C C . VAL A 1 76 ? -8.444 3.268 14.348 1.00 73.69 76 VAL A C 1
ATOM 589 O O . VAL A 1 76 ? -8.963 4.304 13.918 1.00 73.69 76 VAL A O 1
ATOM 592 N N . LEU A 1 77 ? -8.147 3.101 15.640 1.00 73.88 77 LEU A N 1
ATOM 593 C CA . LEU A 1 77 ? -8.255 4.156 16.649 1.00 73.88 77 LEU A CA 1
ATOM 594 C C . LEU A 1 77 ? -6.875 4.703 17.009 1.00 73.88 77 LEU A C 1
ATOM 596 O O . LEU A 1 77 ? -5.951 3.932 17.257 1.00 73.88 77 LEU A O 1
ATOM 600 N N . ALA A 1 78 ? -6.742 6.025 17.074 1.00 73.56 78 ALA A N 1
ATOM 601 C CA . ALA A 1 78 ? -5.497 6.692 17.431 1.00 73.56 78 ALA A CA 1
ATOM 602 C C . ALA A 1 78 ? -5.563 7.311 18.839 1.00 73.56 78 ALA A C 1
ATOM 604 O O . ALA A 1 78 ? -6.489 8.059 19.158 1.00 73.56 78 ALA A O 1
ATOM 605 N N . GLU A 1 79 ? -4.548 7.045 19.663 1.00 75.94 79 GLU A N 1
ATOM 606 C CA . GLU A 1 79 ? -4.316 7.678 20.970 1.00 75.94 79 GLU A CA 1
ATOM 607 C C . GLU A 1 79 ? -3.112 8.615 20.865 1.00 75.94 79 GLU A C 1
ATOM 609 O O . GLU A 1 79 ? -2.020 8.201 20.472 1.00 75.94 79 GLU A O 1
ATOM 614 N N . GLU A 1 80 ? -3.295 9.873 21.248 1.00 77.19 80 GLU A N 1
ATOM 615 C CA . GLU A 1 80 ? -2.199 10.837 21.335 1.00 77.19 80 GLU A CA 1
ATOM 616 C C . GLU A 1 80 ? -1.319 10.521 22.550 1.00 77.19 80 GLU A C 1
ATOM 618 O O . GLU A 1 80 ? -1.801 10.513 23.681 1.00 77.19 80 GLU A O 1
ATOM 623 N N . GLN A 1 81 ? -0.036 10.243 22.326 1.00 76.75 81 GLN A N 1
ATOM 624 C CA . GLN A 1 81 ? 0.920 9.902 23.390 1.00 76.75 81 GLN A CA 1
ATOM 625 C C . GLN A 1 81 ? 1.699 11.117 23.908 1.00 76.75 81 GLN A C 1
ATOM 627 O O . GLN A 1 81 ? 2.328 11.042 24.961 1.00 76.75 81 GLN A O 1
ATOM 632 N N . GLY A 1 82 ? 1.677 12.231 23.179 1.00 72.06 82 GLY A N 1
ATOM 633 C CA . GLY A 1 82 ? 2.400 13.446 23.536 1.00 72.06 82 GLY A CA 1
ATOM 634 C C . GLY A 1 82 ? 2.895 14.200 22.311 1.00 72.06 82 GLY A C 1
ATOM 635 O O . GLY A 1 82 ? 2.470 13.935 21.188 1.00 72.06 82 GLY A O 1
ATOM 636 N N . HIS A 1 83 ? 3.804 15.143 22.546 1.00 75.50 83 HIS A N 1
ATOM 637 C CA . HIS A 1 83 ? 4.438 15.943 21.506 1.00 75.50 83 HIS A CA 1
ATOM 638 C C . HIS A 1 83 ? 5.954 15.769 21.562 1.00 75.50 83 HIS A C 1
ATOM 640 O O . HIS A 1 83 ? 6.558 15.975 22.614 1.00 75.50 83 HIS A O 1
ATOM 646 N N . GLU A 1 84 ? 6.570 15.466 20.425 1.00 67.81 84 GLU A N 1
ATOM 647 C CA . GLU A 1 84 ? 8.023 15.456 20.256 1.00 67.81 84 GLU A CA 1
ATOM 648 C C . GLU A 1 84 ? 8.387 16.382 19.094 1.00 67.81 84 GLU A C 1
ATOM 650 O O . GLU A 1 84 ? 7.779 16.326 18.027 1.00 67.81 84 GLU A O 1
ATOM 655 N N . ASN A 1 85 ? 9.334 17.299 19.317 1.00 71.81 85 ASN A N 1
ATOM 656 C CA . ASN A 1 85 ? 9.780 18.287 18.323 1.00 71.81 85 ASN A CA 1
ATOM 657 C C . ASN A 1 85 ? 8.645 19.097 17.658 1.00 71.81 85 ASN A C 1
ATOM 659 O O . ASN A 1 85 ? 8.747 19.491 16.503 1.00 71.81 85 ASN A O 1
ATOM 663 N N . GLY A 1 86 ? 7.552 19.353 18.386 1.00 64.12 86 GLY A N 1
ATOM 664 C CA . GLY A 1 86 ? 6.386 20.080 17.868 1.00 64.12 86 GLY A CA 1
ATOM 665 C C . GLY A 1 86 ? 5.366 19.216 17.116 1.00 64.12 86 GLY A C 1
ATOM 666 O O . GLY A 1 86 ? 4.309 19.730 16.756 1.00 64.12 86 GLY A O 1
ATOM 667 N N . HIS A 1 87 ? 5.616 17.915 16.951 1.00 63.75 87 HIS A N 1
ATOM 668 C CA . HIS A 1 87 ? 4.707 16.971 16.303 1.00 63.75 87 HIS A CA 1
ATOM 669 C C . HIS A 1 87 ? 4.010 16.076 17.333 1.00 63.75 87 HIS A C 1
ATOM 671 O O . HIS A 1 87 ? 4.647 15.551 18.246 1.00 63.75 87 HIS A O 1
ATOM 677 N N . CYS A 1 88 ? 2.694 15.899 17.195 1.00 69.88 88 CYS A N 1
ATOM 678 C CA . CYS A 1 88 ? 1.943 14.946 18.010 1.00 69.88 88 CYS A CA 1
ATOM 679 C C . CYS A 1 88 ? 2.332 13.509 17.631 1.00 69.88 88 CYS A C 1
ATOM 681 O O . CYS A 1 88 ? 2.265 13.144 16.456 1.00 69.88 88 CYS A O 1
ATOM 683 N N . ILE A 1 89 ? 2.671 12.685 18.621 1.00 74.44 89 ILE A N 1
ATOM 684 C CA . ILE A 1 89 ? 2.918 11.250 18.444 1.00 74.44 89 ILE A CA 1
ATOM 685 C C . ILE A 1 89 ? 1.615 10.496 18.687 1.00 74.44 89 ILE A C 1
ATOM 687 O O . ILE A 1 89 ? 0.964 10.691 19.716 1.00 74.44 89 ILE A O 1
ATOM 691 N N . TYR A 1 90 ? 1.269 9.591 17.772 1.00 75.12 90 TYR A N 1
ATOM 692 C CA . TYR A 1 90 ? 0.082 8.746 17.876 1.00 75.12 90 TYR A CA 1
ATOM 693 C C . TYR A 1 90 ? 0.453 7.271 17.994 1.00 75.12 90 TYR A C 1
ATOM 695 O O . TYR A 1 90 ? 1.343 6.787 17.298 1.00 75.12 90 TYR A O 1
ATOM 703 N N . LYS A 1 91 ? -0.268 6.557 18.860 1.00 80.88 91 LYS A N 1
ATOM 704 C CA . LYS A 1 91 ? -0.347 5.094 18.847 1.00 80.88 91 LYS A CA 1
ATOM 705 C C . LYS A 1 91 ? -1.657 4.657 18.220 1.00 80.88 91 LYS A C 1
ATOM 707 O O . LYS A 1 91 ? -2.689 5.275 18.467 1.00 80.88 91 LYS A O 1
ATOM 712 N N . TYR A 1 92 ? -1.600 3.575 17.460 1.00 80.00 92 TYR A N 1
ATOM 713 C CA . TYR A 1 92 ? -2.728 3.032 16.721 1.00 80.00 92 TYR A CA 1
ATOM 714 C C . TYR A 1 92 ? -3.183 1.711 17.339 1.00 80.00 92 TYR A C 1
ATOM 716 O O . TYR A 1 92 ? -2.360 0.860 17.677 1.00 80.00 92 TYR A O 1
ATOM 724 N N . TYR A 1 93 ? -4.494 1.546 17.487 1.00 77.88 93 TYR A N 1
ATOM 725 C CA . TYR A 1 93 ? -5.113 0.384 18.114 1.00 77.88 93 TYR A CA 1
ATOM 726 C C . TYR A 1 93 ? -6.221 -0.196 17.243 1.00 77.88 93 TYR A C 1
ATOM 728 O O . TYR A 1 93 ? -6.982 0.529 16.595 1.00 77.88 93 TYR A O 1
ATOM 736 N N . ASP A 1 94 ? -6.325 -1.522 17.285 1.00 73.50 94 ASP A N 1
ATOM 737 C CA . ASP A 1 94 ? -7.416 -2.278 16.678 1.00 73.50 94 ASP A CA 1
ATOM 738 C C . ASP A 1 94 ? -8.746 -1.850 17.315 1.00 73.50 94 ASP A C 1
ATOM 740 O O . ASP A 1 94 ? -8.936 -1.973 18.526 1.00 73.50 94 ASP A O 1
ATOM 744 N N . LYS A 1 95 ? -9.683 -1.357 16.501 1.00 70.62 95 LYS A N 1
ATOM 745 C CA . LYS A 1 95 ? -10.992 -0.867 16.954 1.00 70.62 95 LYS A CA 1
ATOM 746 C C . LYS A 1 95 ? -11.841 -1.931 17.653 1.00 70.62 95 LYS A C 1
ATOM 748 O O . LYS A 1 95 ? -12.583 -1.594 18.574 1.00 70.62 95 LYS A O 1
ATOM 753 N N . VAL A 1 96 ? -11.740 -3.201 17.256 1.00 69.06 96 VAL A N 1
ATOM 754 C CA . VAL A 1 96 ? -12.463 -4.322 17.882 1.00 69.06 96 VAL A CA 1
ATOM 755 C C . VAL A 1 96 ? -11.870 -4.639 19.254 1.00 69.06 96 VAL A C 1
ATOM 757 O O . VAL A 1 96 ? -12.601 -4.941 20.197 1.00 69.06 96 VAL A O 1
ATOM 760 N N . ASN A 1 97 ? -10.548 -4.523 19.384 1.00 65.75 97 ASN A N 1
ATOM 761 C CA . ASN A 1 97 ? -9.798 -4.881 20.589 1.00 65.75 97 ASN A CA 1
ATOM 762 C C . ASN A 1 97 ? -9.269 -3.663 21.372 1.00 65.75 97 ASN A C 1
ATOM 764 O O . ASN A 1 97 ? -8.394 -3.809 22.228 1.00 65.75 97 ASN A O 1
ATOM 768 N N . ALA A 1 98 ? -9.814 -2.469 21.129 1.00 64.62 98 ALA A N 1
ATOM 769 C CA . ALA A 1 98 ? -9.283 -1.207 21.647 1.00 64.62 98 ALA A CA 1
ATOM 770 C C . ALA A 1 98 ? -9.269 -1.135 23.179 1.00 64.62 98 ALA A C 1
ATOM 772 O O . ALA A 1 98 ? -8.329 -0.618 23.779 1.00 64.62 98 ALA A O 1
ATOM 773 N N . VAL A 1 99 ? -10.271 -1.735 23.833 1.00 63.88 99 VAL A N 1
ATOM 774 C CA . VAL A 1 99 ? -10.349 -1.826 25.305 1.00 63.88 99 VAL A CA 1
ATOM 775 C C . VAL A 1 99 ? -9.152 -2.583 25.892 1.00 63.88 99 VAL A C 1
ATOM 777 O O . VAL A 1 99 ? -8.742 -2.311 27.017 1.00 63.88 99 VAL A O 1
ATOM 780 N N . LEU A 1 100 ? -8.569 -3.511 25.128 1.00 67.38 100 LEU A N 1
ATOM 781 C CA . LEU A 1 100 ? -7.391 -4.283 25.522 1.00 67.38 100 LEU A CA 1
ATOM 782 C C . LEU A 1 100 ? -6.074 -3.589 25.147 1.00 67.38 100 LEU A C 1
ATOM 784 O O . LEU A 1 100 ? -5.015 -4.163 25.385 1.00 67.38 100 LEU A O 1
ATOM 788 N N . LYS A 1 101 ? -6.126 -2.384 24.556 1.00 69.19 101 LYS A N 1
ATOM 789 C CA . LYS A 1 101 ? -4.961 -1.662 24.023 1.00 69.19 101 LYS A CA 1
ATOM 790 C C . LYS A 1 101 ? -4.082 -2.537 23.122 1.00 69.19 101 LYS A C 1
ATOM 792 O O . LYS A 1 101 ? -2.858 -2.432 23.143 1.00 69.19 101 LYS A O 1
ATOM 797 N N . LYS A 1 102 ? -4.703 -3.419 22.335 1.00 75.62 102 LYS A N 1
ATOM 798 C CA . LYS A 1 102 ? -3.980 -4.220 21.349 1.00 75.62 102 LYS A CA 1
ATOM 799 C C . LYS A 1 102 ? -3.488 -3.288 20.241 1.00 75.62 102 LYS A C 1
ATOM 801 O O . LYS A 1 102 ? -4.313 -2.687 19.549 1.00 75.62 102 LYS A O 1
ATOM 806 N N . GLU A 1 103 ? -2.170 -3.139 20.127 1.00 80.75 103 GLU A N 1
ATOM 807 C CA . GLU A 1 103 ? -1.559 -2.315 19.083 1.00 80.75 103 GLU A CA 1
ATOM 808 C C . GLU A 1 103 ? -1.967 -2.845 17.703 1.00 80.75 103 GLU A C 1
ATOM 810 O O . GLU A 1 103 ? -2.116 -4.053 17.494 1.00 80.75 103 GLU A O 1
ATOM 815 N N . PHE A 1 104 ? -2.252 -1.913 16.801 1.00 83.31 104 PHE A N 1
ATOM 816 C CA . PHE A 1 104 ? -2.683 -2.216 15.449 1.00 83.31 104 PHE A CA 1
ATOM 817 C C . PHE A 1 104 ? -1.482 -2.554 14.567 1.00 83.31 104 PHE A C 1
ATOM 819 O O . PHE A 1 104 ? -0.492 -1.822 14.556 1.00 83.31 104 PHE A O 1
ATOM 826 N N . GLU A 1 105 ? -1.598 -3.630 13.796 1.00 83.62 105 GLU A N 1
ATOM 827 C CA . GLU A 1 105 ? -0.594 -4.043 12.822 1.00 83.62 105 GLU A CA 1
ATOM 828 C C . GLU A 1 105 ? -1.177 -3.913 11.416 1.00 83.62 105 GLU A C 1
ATOM 830 O O . GLU A 1 105 ? -2.252 -4.443 11.127 1.00 83.62 105 GLU A O 1
ATOM 835 N N . TRP A 1 106 ? -0.457 -3.218 10.535 1.00 84.38 106 TRP A N 1
ATOM 836 C CA . TRP A 1 106 ? -0.797 -3.153 9.118 1.00 84.38 106 TRP A CA 1
ATOM 837 C C . TRP A 1 106 ? -0.477 -4.500 8.468 1.00 84.38 106 TRP A C 1
ATOM 839 O O . TRP A 1 106 ? 0.683 -4.833 8.205 1.00 84.38 106 TRP A O 1
ATOM 849 N N . ASP A 1 107 ? -1.518 -5.298 8.250 1.00 88.50 107 ASP A N 1
ATOM 850 C CA . ASP A 1 107 ? -1.462 -6.536 7.480 1.00 88.50 107 ASP A CA 1
ATOM 851 C C . ASP A 1 107 ? -2.106 -6.362 6.095 1.00 88.50 107 ASP A C 1
ATOM 853 O O . ASP A 1 107 ? -2.687 -5.323 5.774 1.00 88.50 107 ASP A O 1
ATOM 857 N N . GLU A 1 108 ? -2.014 -7.406 5.273 1.00 90.88 108 GLU A N 1
ATOM 858 C CA . GLU A 1 108 ? -2.577 -7.436 3.920 1.00 90.88 108 GLU A CA 1
ATOM 859 C C . GLU A 1 108 ? -4.075 -7.087 3.882 1.00 90.88 108 GLU A C 1
ATOM 861 O O . GLU A 1 108 ? -4.517 -6.317 3.032 1.00 90.88 108 GLU A O 1
ATOM 866 N N . ALA A 1 109 ? -4.873 -7.610 4.815 1.00 89.44 109 ALA A N 1
ATOM 867 C CA . ALA A 1 109 ? -6.318 -7.395 4.820 1.00 89.44 109 ALA A CA 1
ATOM 868 C C . ALA A 1 109 ? -6.691 -5.957 5.207 1.00 89.44 109 ALA A C 1
ATOM 870 O O . ALA A 1 109 ? -7.738 -5.446 4.798 1.00 89.44 109 ALA A O 1
ATOM 871 N N . HIS A 1 110 ? -5.878 -5.301 6.034 1.00 87.81 110 HIS A N 1
ATOM 872 C CA . HIS A 1 110 ? -6.050 -3.885 6.352 1.00 87.81 110 HIS A CA 1
ATOM 873 C C . HIS A 1 110 ? -5.604 -2.993 5.192 1.00 87.81 110 HIS A C 1
ATOM 875 O O . HIS A 1 110 ? -6.316 -2.052 4.853 1.00 87.81 110 HIS A O 1
ATOM 881 N N . GLU A 1 111 ? -4.488 -3.313 4.543 1.00 90.62 111 GLU A N 1
ATOM 882 C CA . GLU A 1 111 ? -3.991 -2.568 3.382 1.00 90.62 111 GLU A CA 1
ATOM 883 C C . GLU A 1 111 ? -4.943 -2.624 2.192 1.00 90.62 111 GLU A C 1
ATOM 885 O O . GLU A 1 111 ? -5.259 -1.582 1.622 1.00 90.62 111 GLU A O 1
ATOM 890 N N . ILE A 1 112 ? -5.461 -3.814 1.866 1.00 92.06 112 ILE A N 1
ATOM 891 C CA . ILE A 1 112 ? -6.472 -3.969 0.816 1.00 92.06 112 ILE A CA 1
ATOM 892 C C . ILE A 1 112 ? -7.678 -3.089 1.134 1.00 92.06 112 ILE A C 1
ATOM 894 O O . ILE A 1 112 ? -8.063 -2.292 0.291 1.00 92.06 112 ILE A O 1
ATOM 898 N N . ARG A 1 113 ? -8.222 -3.143 2.357 1.00 88.88 113 ARG A N 1
ATOM 899 C CA . ARG A 1 113 ? -9.365 -2.295 2.738 1.00 88.88 113 ARG A CA 1
ATOM 900 C C . ARG A 1 113 ? -9.077 -0.805 2.585 1.00 88.88 113 ARG A C 1
ATOM 902 O O . ARG A 1 113 ? -9.924 -0.092 2.068 1.00 88.88 113 ARG A O 1
ATOM 909 N N . VAL A 1 114 ? -7.893 -0.339 2.985 1.00 88.62 114 VAL A N 1
ATOM 910 C CA . VAL A 1 114 ? -7.499 1.067 2.800 1.00 88.62 114 VAL A CA 1
ATOM 911 C C . VAL A 1 114 ? -7.505 1.455 1.320 1.00 88.62 114 VAL A C 1
ATOM 913 O O . VAL A 1 114 ? -8.061 2.494 0.970 1.00 88.62 114 VAL A O 1
ATOM 916 N N . LEU A 1 115 ? -6.932 0.623 0.449 1.00 90.50 115 LEU A N 1
ATOM 917 C CA . LEU A 1 115 ? -6.906 0.879 -0.992 1.00 90.50 115 LEU A CA 1
ATOM 918 C C . LEU A 1 115 ? -8.309 0.803 -1.614 1.00 90.50 115 LEU A C 1
ATOM 920 O O . LEU A 1 115 ? -8.677 1.663 -2.415 1.00 90.50 115 LEU A O 1
ATOM 924 N N . GLU A 1 116 ? -9.111 -0.192 -1.233 1.00 91.62 116 GLU A N 1
ATOM 925 C CA . GLU A 1 116 ? -10.485 -0.361 -1.712 1.00 91.62 116 GLU A CA 1
ATOM 926 C C . GLU A 1 116 ? -11.375 0.816 -1.297 1.00 91.62 116 GLU A C 1
ATOM 928 O O . GLU A 1 116 ? -12.127 1.331 -2.126 1.00 91.62 116 GLU A O 1
ATOM 933 N N . ASP A 1 117 ? -11.241 1.294 -0.058 1.00 86.88 117 ASP A N 1
ATOM 934 C CA . ASP A 1 117 ? -11.956 2.468 0.445 1.00 86.88 117 ASP A CA 1
ATOM 935 C C . ASP A 1 117 ? -11.502 3.754 -0.265 1.00 86.88 117 ASP A C 1
ATOM 937 O O . ASP A 1 117 ? -12.329 4.613 -0.561 1.00 86.88 117 ASP A O 1
ATOM 941 N N . GLN A 1 118 ? -10.207 3.906 -0.562 1.00 87.56 118 GLN A N 1
ATOM 942 C CA . GLN A 1 118 ? -9.669 5.106 -1.214 1.00 87.56 118 GLN A CA 1
ATOM 943 C C . GLN A 1 118 ? -10.025 5.182 -2.706 1.00 87.56 118 GLN A C 1
ATOM 945 O O . GLN A 1 118 ? -10.364 6.259 -3.199 1.00 87.56 118 GLN A O 1
ATOM 950 N N . PHE A 1 119 ? -9.989 4.057 -3.427 1.00 86.62 119 PHE A N 1
ATOM 951 C CA . PHE A 1 119 ? -10.147 4.016 -4.889 1.00 86.62 119 PHE A CA 1
ATOM 952 C C . PHE A 1 119 ? -11.465 3.390 -5.374 1.00 86.62 119 PHE A C 1
ATOM 954 O O . PHE A 1 119 ? -11.721 3.362 -6.577 1.00 86.62 119 PHE A O 1
ATOM 961 N N . ASN A 1 120 ? -12.311 2.884 -4.470 1.00 88.50 120 ASN A N 1
ATOM 962 C CA . ASN A 1 120 ? -13.593 2.233 -4.775 1.00 88.50 120 ASN A CA 1
ATOM 963 C C . ASN A 1 120 ? -13.493 1.130 -5.843 1.00 88.50 120 ASN A C 1
ATOM 965 O O . ASN A 1 120 ? -14.316 1.025 -6.757 1.00 88.50 120 ASN A O 1
ATOM 969 N N . GLN A 1 121 ? -12.454 0.314 -5.736 1.00 90.88 121 GLN A N 1
ATOM 970 C CA . GLN A 1 121 ? -12.192 -0.827 -6.604 1.00 90.88 121 GLN A CA 1
ATOM 971 C C . GLN A 1 121 ? -11.447 -1.893 -5.816 1.00 90.88 121 GLN A C 1
ATOM 973 O O . GLN A 1 121 ? -10.848 -1.575 -4.798 1.00 90.88 121 GLN A O 1
ATOM 978 N N . ARG A 1 122 ? -11.449 -3.130 -6.304 1.00 94.25 122 ARG A N 1
ATOM 979 C CA . ARG A 1 122 ? -10.778 -4.247 -5.639 1.00 94.25 122 ARG A CA 1
ATOM 980 C C . ARG A 1 122 ? -9.293 -4.311 -5.955 1.00 94.25 122 ARG A C 1
ATOM 982 O O . ARG A 1 122 ? -8.860 -3.935 -7.048 1.00 94.25 122 ARG A O 1
ATOM 989 N N . PHE A 1 123 ? -8.551 -4.868 -5.004 1.00 95.25 123 PHE A N 1
ATOM 990 C CA . PHE A 1 123 ? -7.110 -5.070 -5.091 1.00 95.25 123 PHE A CA 1
ATOM 991 C C . PHE A 1 123 ? -6.730 -6.507 -4.746 1.00 95.25 123 PHE A C 1
ATOM 993 O O . PHE A 1 123 ? -7.344 -7.149 -3.896 1.00 95.25 123 PHE A O 1
ATOM 1000 N N . THR A 1 124 ? -5.672 -7.004 -5.383 1.00 96.25 124 THR A N 1
ATOM 1001 C CA . THR A 1 124 ? -5.094 -8.323 -5.084 1.00 96.25 124 THR A CA 1
ATOM 1002 C C . THR A 1 124 ? -3.595 -8.218 -4.859 1.00 96.25 124 THR A C 1
ATOM 1004 O O . THR A 1 124 ? -2.918 -7.507 -5.600 1.00 96.25 124 THR A O 1
ATOM 1007 N N . LEU A 1 125 ? -3.058 -8.932 -3.868 1.00 95.56 125 LEU A N 1
ATOM 1008 C CA . LEU A 1 125 ? -1.619 -8.965 -3.609 1.00 95.56 125 LEU A CA 1
ATOM 1009 C C . LEU A 1 125 ? -0.860 -9.569 -4.802 1.00 95.56 125 LEU A C 1
ATOM 1011 O O . LEU A 1 125 ? -1.114 -10.705 -5.207 1.00 95.56 125 LEU A O 1
ATOM 1015 N N . ASN A 1 126 ? 0.129 -8.843 -5.321 1.00 94.31 126 ASN A N 1
ATOM 1016 C CA . ASN A 1 126 ? 1.063 -9.368 -6.304 1.00 94.31 126 ASN A CA 1
ATOM 1017 C C . ASN A 1 126 ? 2.232 -10.060 -5.601 1.00 94.31 126 ASN A C 1
ATOM 1019 O O . ASN A 1 126 ? 3.203 -9.412 -5.210 1.00 94.31 126 ASN A O 1
ATOM 1023 N N . GLN A 1 127 ? 2.167 -11.384 -5.473 1.00 92.19 127 GLN A N 1
ATOM 1024 C CA . GLN A 1 127 ? 3.226 -12.169 -4.828 1.00 92.19 127 GLN A CA 1
ATOM 1025 C C . GLN A 1 127 ? 4.577 -12.101 -5.555 1.00 92.19 127 GLN A C 1
ATOM 1027 O O . GLN A 1 127 ? 5.608 -12.235 -4.907 1.00 92.19 127 GLN A O 1
ATOM 1032 N N . HIS A 1 128 ? 4.584 -11.884 -6.874 1.00 91.25 128 HIS A N 1
ATOM 1033 C CA . HIS A 1 128 ? 5.813 -11.782 -7.672 1.00 91.25 128 HIS A CA 1
ATOM 1034 C C . HIS A 1 128 ? 6.551 -10.471 -7.397 1.00 91.25 128 HIS A C 1
ATOM 1036 O O . HIS A 1 128 ? 7.761 -10.460 -7.194 1.00 91.25 128 HIS A O 1
ATOM 1042 N N . CYS A 1 129 ? 5.808 -9.366 -7.321 1.00 86.94 129 CYS A N 1
ATOM 1043 C CA . CYS A 1 129 ? 6.377 -8.047 -7.054 1.00 86.94 129 CYS A CA 1
ATOM 1044 C C . CYS A 1 129 ? 6.508 -7.720 -5.558 1.00 86.94 129 CYS A C 1
ATOM 1046 O O . CYS A 1 129 ? 7.094 -6.690 -5.236 1.00 86.94 129 CYS A O 1
ATOM 1048 N N . SER A 1 130 ? 5.985 -8.547 -4.650 1.00 89.12 130 SER A N 1
ATOM 1049 C CA . SER A 1 130 ? 6.030 -8.311 -3.198 1.00 89.12 130 SER A CA 1
ATOM 1050 C C . SER A 1 130 ? 7.204 -9.020 -2.520 1.00 89.12 130 SER A C 1
ATOM 1052 O O . SER A 1 130 ? 7.676 -10.059 -2.971 1.00 89.12 130 SER A O 1
ATOM 1054 N N . SER A 1 131 ? 7.637 -8.485 -1.382 1.00 86.88 131 SER A N 1
ATOM 1055 C CA . SER A 1 131 ? 8.618 -9.087 -0.478 1.00 86.88 131 SER A CA 1
ATOM 1056 C C . SER A 1 131 ? 8.017 -9.293 0.918 1.00 86.88 131 SER A C 1
ATOM 1058 O O . SER A 1 131 ? 6.835 -9.049 1.157 1.00 86.88 131 SER A O 1
ATOM 1060 N N . LYS A 1 132 ? 8.828 -9.750 1.882 1.00 82.12 132 LYS A N 1
ATOM 1061 C CA . LYS A 1 132 ? 8.373 -9.912 3.276 1.00 82.12 132 LYS A CA 1
ATOM 1062 C C . LYS A 1 132 ? 7.992 -8.589 3.941 1.00 82.12 132 LYS A C 1
ATOM 1064 O O . LYS A 1 132 ? 7.210 -8.604 4.887 1.00 82.12 132 LYS A O 1
ATOM 1069 N N . ARG A 1 133 ? 8.593 -7.481 3.500 1.00 81.44 133 ARG A N 1
ATOM 1070 C CA . ARG A 1 133 ? 8.423 -6.153 4.109 1.00 81.44 133 ARG A CA 1
ATOM 1071 C C . ARG A 1 133 ? 7.606 -5.203 3.252 1.00 81.44 133 ARG A C 1
ATOM 1073 O O . ARG A 1 133 ? 6.966 -4.321 3.806 1.00 81.44 133 ARG A O 1
ATOM 1080 N N . ILE A 1 134 ? 7.638 -5.382 1.935 1.00 86.94 134 ILE A N 1
ATOM 1081 C CA . ILE A 1 134 ? 6.958 -4.504 0.988 1.00 86.94 134 ILE A CA 1
ATOM 1082 C C . ILE A 1 134 ? 5.893 -5.311 0.260 1.00 86.94 134 ILE A C 1
ATOM 1084 O O . ILE A 1 134 ? 6.206 -6.276 -0.438 1.00 86.94 134 ILE A O 1
ATOM 1088 N N . ARG A 1 135 ? 4.634 -4.908 0.413 1.00 92.50 135 ARG A N 1
ATOM 1089 C CA . ARG A 1 135 ? 3.500 -5.496 -0.300 1.00 92.50 135 ARG A CA 1
ATOM 1090 C C . ARG A 1 135 ? 3.089 -4.585 -1.441 1.00 92.50 135 ARG A C 1
ATOM 1092 O O . ARG A 1 135 ? 2.994 -3.371 -1.277 1.00 92.50 135 ARG A O 1
ATOM 1099 N N . ARG A 1 136 ? 2.859 -5.191 -2.602 1.00 93.44 136 ARG A N 1
ATOM 1100 C CA . ARG A 1 136 ? 2.422 -4.504 -3.813 1.00 93.44 136 ARG A CA 1
ATOM 1101 C C . ARG A 1 136 ? 1.139 -5.132 -4.325 1.00 93.44 136 ARG A C 1
ATOM 1103 O O . ARG A 1 136 ? 1.027 -6.355 -4.375 1.00 93.44 136 ARG A O 1
ATOM 1110 N N . TYR A 1 137 ? 0.190 -4.299 -4.720 1.00 95.44 137 TYR A N 1
ATOM 1111 C CA . TYR A 1 137 ? -1.174 -4.704 -5.036 1.00 95.44 137 TYR A CA 1
ATOM 1112 C C . TYR A 1 137 ? -1.538 -4.376 -6.477 1.00 95.44 137 TYR A C 1
ATOM 1114 O O . TYR A 1 137 ? -1.237 -3.291 -6.960 1.00 95.44 137 TYR A O 1
ATOM 1122 N N . ILE A 1 138 ? -2.225 -5.287 -7.154 1.00 95.12 138 ILE A N 1
ATOM 1123 C CA . ILE A 1 138 ? -2.761 -5.060 -8.496 1.00 95.12 138 ILE A CA 1
ATOM 1124 C C . ILE A 1 138 ? -4.212 -4.579 -8.364 1.00 95.12 138 ILE A C 1
ATOM 1126 O O . ILE A 1 138 ? -5.011 -5.296 -7.748 1.00 95.12 138 ILE A O 1
ATOM 1130 N N . PRO A 1 139 ? -4.572 -3.408 -8.922 1.00 92.88 139 PRO A N 1
ATOM 1131 C CA . PRO A 1 139 ? -5.962 -2.978 -9.031 1.00 92.88 139 PRO A CA 1
ATOM 1132 C C . PRO A 1 139 ? -6.697 -3.787 -10.107 1.00 92.88 139 PRO A C 1
ATOM 1134 O O . PRO A 1 139 ? -6.170 -4.001 -11.200 1.00 92.88 139 PRO A O 1
ATOM 1137 N N . GLU A 1 140 ? -7.948 -4.183 -9.852 1.00 90.94 140 GLU A N 1
ATOM 1138 C CA . GLU A 1 140 ? -8.756 -4.928 -10.838 1.00 90.94 140 GLU A CA 1
ATOM 1139 C C . GLU A 1 140 ? -8.996 -4.140 -12.142 1.00 90.94 140 GLU A C 1
ATOM 1141 O O . GLU A 1 140 ? -9.155 -4.745 -13.203 1.00 90.94 140 GLU A O 1
ATOM 1146 N N . SER A 1 141 ? -9.022 -2.802 -12.090 1.00 86.69 141 SER A N 1
ATOM 1147 C CA . SER A 1 141 ? -9.281 -1.969 -13.275 1.00 86.69 141 SER A CA 1
ATOM 1148 C C . SER A 1 141 ? -8.062 -1.762 -14.184 1.00 86.69 141 SER A C 1
ATOM 1150 O O . SER A 1 141 ? -8.240 -1.483 -15.373 1.00 86.69 141 SER A O 1
ATOM 1152 N N . VAL A 1 142 ? -6.839 -1.903 -13.655 1.00 86.94 142 VAL A N 1
ATOM 1153 C CA . VAL A 1 142 ? -5.580 -1.625 -14.369 1.00 86.94 142 VAL A CA 1
ATOM 1154 C C . VAL A 1 142 ? -4.524 -2.669 -13.988 1.00 86.94 142 VAL A C 1
ATOM 1156 O O . VAL A 1 142 ? -3.662 -2.461 -13.139 1.00 86.94 142 VAL A O 1
ATOM 1159 N N . THR A 1 143 ? -4.604 -3.841 -14.619 1.00 88.12 143 THR A N 1
ATOM 1160 C CA . THR A 1 143 ? -3.800 -5.015 -14.236 1.00 88.12 143 THR A CA 1
ATOM 1161 C C . THR A 1 143 ? -2.312 -4.908 -14.573 1.00 88.12 143 THR A C 1
ATOM 1163 O O . THR A 1 143 ? -1.524 -5.747 -14.149 1.00 88.12 143 THR A O 1
ATOM 1166 N N . ASP A 1 144 ? -1.916 -3.916 -15.368 1.00 89.56 144 ASP A N 1
ATOM 1167 C CA . ASP A 1 144 ? -0.528 -3.620 -15.727 1.00 89.56 144 ASP A CA 1
ATOM 1168 C C . ASP A 1 144 ? 0.171 -2.698 -14.715 1.00 89.56 144 ASP A C 1
ATOM 1170 O O . ASP A 1 144 ? 1.299 -2.259 -14.954 1.00 89.56 144 ASP A O 1
ATOM 1174 N N . GLN A 1 145 ? -0.426 -2.467 -13.544 1.00 91.25 145 GLN A N 1
ATOM 1175 C CA . GLN A 1 145 ? 0.140 -1.641 -12.481 1.00 91.25 145 GLN A CA 1
ATOM 1176 C C . GLN A 1 145 ? 0.221 -2.355 -11.134 1.00 91.25 145 GLN A C 1
ATOM 1178 O O . GLN A 1 145 ? -0.558 -3.255 -10.831 1.00 91.25 145 GLN A O 1
ATOM 1183 N N . ASN A 1 146 ? 1.166 -1.907 -10.309 1.00 92.88 146 ASN A N 1
ATOM 1184 C CA . ASN A 1 146 ? 1.323 -2.337 -8.927 1.00 92.88 146 ASN A CA 1
ATOM 1185 C C . ASN A 1 146 ? 1.306 -1.125 -8.000 1.00 92.88 146 ASN A C 1
ATOM 1187 O O . ASN A 1 146 ? 2.005 -0.149 -8.249 1.00 92.88 146 ASN A O 1
ATOM 1191 N N . ILE A 1 147 ? 0.548 -1.207 -6.916 1.00 92.38 147 ILE A N 1
ATOM 1192 C CA . ILE A 1 147 ? 0.381 -0.146 -5.929 1.00 92.38 147 ILE A CA 1
ATOM 1193 C C . ILE A 1 147 ? 1.087 -0.542 -4.645 1.00 92.38 147 ILE A C 1
ATOM 1195 O O . ILE A 1 147 ? 0.848 -1.622 -4.111 1.00 92.38 147 ILE A O 1
ATOM 1199 N N . GLU A 1 148 ? 1.939 0.339 -4.147 1.00 91.94 148 GLU A N 1
ATOM 1200 C CA . GLU A 1 148 ? 2.603 0.207 -2.855 1.00 91.94 148 GLU A CA 1
ATOM 1201 C C . GLU A 1 148 ? 2.125 1.328 -1.933 1.00 91.94 148 GLU A C 1
ATOM 1203 O O . GLU A 1 148 ? 2.089 2.488 -2.345 1.00 91.94 148 GLU A O 1
ATOM 1208 N N . ILE A 1 149 ? 1.765 1.001 -0.690 1.00 89.94 149 ILE A N 1
ATOM 1209 C CA . ILE A 1 149 ? 1.485 2.014 0.333 1.00 89.94 149 I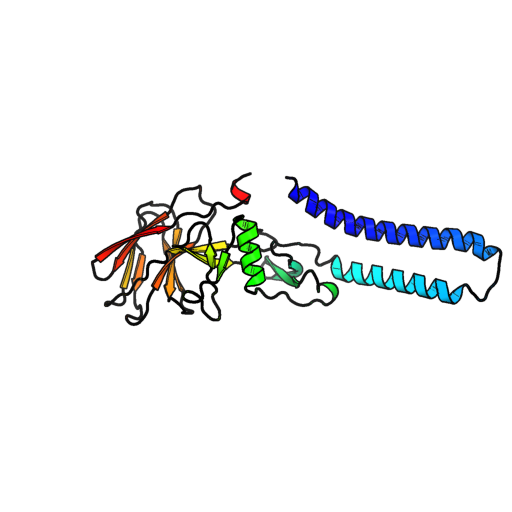LE A CA 1
ATOM 1210 C C . ILE A 1 149 ? 2.819 2.466 0.919 1.00 89.94 149 ILE A C 1
ATOM 1212 O O . ILE A 1 149 ? 3.510 1.686 1.573 1.00 89.94 149 ILE A O 1
ATOM 1216 N N . ARG A 1 150 ? 3.167 3.734 0.698 1.00 86.56 150 ARG A N 1
ATOM 1217 C CA . ARG A 1 150 ? 4.375 4.351 1.254 1.00 86.56 150 ARG A CA 1
ATOM 1218 C C . ARG A 1 150 ? 4.128 4.863 2.664 1.00 86.56 150 ARG A C 1
ATOM 1220 O O . ARG A 1 150 ? 4.921 4.621 3.570 1.00 86.56 150 ARG A O 1
ATOM 1227 N N . GLU A 1 151 ? 3.015 5.566 2.841 1.00 85.12 151 GLU A N 1
ATOM 1228 C CA . GLU A 1 151 ? 2.582 6.083 4.134 1.00 85.12 151 GLU A CA 1
ATOM 1229 C C . GLU A 1 151 ? 1.127 5.691 4.359 1.00 85.12 151 GLU A C 1
ATOM 1231 O O . GLU A 1 151 ? 0.260 5.938 3.519 1.00 85.12 151 GLU A O 1
ATOM 1236 N N . TYR A 1 152 ? 0.863 5.069 5.504 1.00 85.31 152 TYR A N 1
ATOM 1237 C CA . TYR A 1 152 ? -0.496 4.728 5.899 1.00 85.31 152 TYR A CA 1
ATOM 1238 C C . TYR A 1 152 ? -1.289 5.983 6.275 1.00 85.31 152 TYR A C 1
ATOM 1240 O O . TYR A 1 152 ? -0.698 6.961 6.751 1.00 85.31 152 TYR A O 1
ATOM 1248 N N . PRO A 1 153 ? -2.627 5.931 6.158 1.00 82.00 153 PRO A N 1
ATOM 1249 C CA . PRO A 1 153 ? -3.487 6.984 6.663 1.00 82.00 153 PRO A CA 1
ATOM 1250 C C . PRO A 1 153 ? -3.171 7.314 8.125 1.00 82.00 153 PRO A C 1
ATOM 1252 O O . PRO A 1 153 ? -2.842 6.449 8.941 1.00 82.00 153 PRO A O 1
ATOM 1255 N N . SER A 1 154 ? -3.320 8.583 8.470 1.00 76.81 154 SER A N 1
ATOM 1256 C CA . SER A 1 154 ? -3.109 9.127 9.803 1.00 76.81 154 SER A CA 1
ATOM 1257 C C . SER A 1 154 ? -4.294 9.991 10.240 1.00 76.81 154 SER A C 1
ATOM 1259 O O . SER A 1 154 ? -5.305 10.147 9.556 1.00 76.81 154 SER A O 1
ATOM 1261 N N . ILE A 1 155 ? -4.190 10.587 11.426 1.00 72.81 155 ILE A N 1
ATOM 1262 C CA . ILE A 1 155 ? -5.205 11.534 11.899 1.00 72.81 155 ILE A CA 1
ATOM 1263 C C . ILE A 1 155 ? -5.204 12.865 11.122 1.00 72.81 155 ILE A C 1
ATOM 1265 O O . ILE A 1 155 ? -6.181 13.612 11.204 1.00 72.81 155 ILE A O 1
ATOM 1269 N N . TRP A 1 156 ? -4.117 13.166 10.405 1.00 72.56 156 TRP A N 1
ATOM 1270 C CA . TRP A 1 156 ? -3.939 14.395 9.627 1.00 72.56 156 TRP A CA 1
ATOM 1271 C C . TRP A 1 156 ? -4.255 14.185 8.154 1.00 72.56 156 TRP A C 1
ATOM 1273 O O . TRP A 1 156 ? -4.827 15.071 7.523 1.00 72.56 156 TRP A O 1
ATOM 1283 N N . ASP A 1 157 ? -3.924 13.003 7.647 1.00 73.44 157 ASP A N 1
ATOM 1284 C CA . ASP A 1 157 ? -4.151 12.606 6.269 1.00 73.44 157 ASP A CA 1
ATOM 1285 C C . ASP A 1 157 ? -4.989 11.334 6.242 1.00 73.44 157 ASP A C 1
ATOM 1287 O O . ASP A 1 157 ? -4.595 10.309 6.787 1.00 73.44 157 ASP A O 1
ATOM 1291 N N . LYS A 1 158 ? -6.183 11.409 5.662 1.00 75.06 158 LYS A N 1
ATOM 1292 C CA . LYS A 1 158 ? -7.110 10.272 5.655 1.00 75.06 158 LYS A CA 1
ATOM 1293 C C . LYS A 1 158 ? -6.803 9.275 4.550 1.00 75.06 158 LYS A C 1
ATOM 1295 O O . LYS A 1 158 ? -7.394 8.196 4.551 1.00 75.06 158 LYS A O 1
ATOM 1300 N N . GLU A 1 159 ? -5.937 9.643 3.623 1.00 83.19 159 GLU A N 1
ATOM 1301 C CA . GLU A 1 159 ? -5.553 8.798 2.510 1.00 83.19 159 GLU A CA 1
ATOM 1302 C C . GLU A 1 159 ? -4.194 8.173 2.767 1.00 83.19 159 GLU A C 1
ATOM 1304 O O . GLU A 1 159 ? -3.361 8.702 3.503 1.00 83.19 159 GLU A O 1
ATOM 1309 N N . ALA A 1 160 ? -3.999 6.994 2.188 1.00 86.25 160 ALA A N 1
ATOM 1310 C CA . ALA A 1 160 ? -2.676 6.428 2.084 1.00 86.25 160 ALA A CA 1
ATOM 1311 C C . ALA A 1 160 ? -1.931 7.189 0.990 1.00 86.25 160 ALA A C 1
ATOM 1313 O O . ALA A 1 160 ? -2.471 7.398 -0.104 1.00 86.25 160 ALA A O 1
ATOM 1314 N N . LYS A 1 161 ? -0.671 7.538 1.254 1.00 86.50 161 LYS A N 1
ATOM 1315 C CA . LYS A 1 161 ? 0.233 7.935 0.177 1.00 86.50 161 LYS A CA 1
ATOM 1316 C C . LYS A 1 161 ? 0.750 6.686 -0.497 1.00 86.50 161 LYS A C 1
ATOM 1318 O O . LYS A 1 161 ? 1.235 5.764 0.169 1.00 86.50 161 LYS A O 1
ATOM 1323 N N . ILE A 1 162 ? 0.641 6.662 -1.815 1.00 89.00 162 ILE A N 1
ATOM 1324 C CA . ILE A 1 162 ? 0.932 5.479 -2.611 1.00 89.00 162 ILE A CA 1
ATOM 1325 C C . ILE A 1 162 ? 1.972 5.760 -3.687 1.00 89.00 162 ILE A C 1
ATOM 1327 O O . ILE A 1 162 ? 2.100 6.878 -4.190 1.00 89.00 162 ILE A O 1
ATOM 1331 N N . ILE A 1 163 ? 2.668 4.699 -4.079 1.00 88.88 163 ILE A N 1
ATOM 1332 C CA . ILE A 1 163 ? 3.515 4.660 -5.265 1.00 88.88 163 ILE A CA 1
ATOM 1333 C C . ILE A 1 163 ? 2.845 3.741 -6.283 1.00 88.88 163 ILE A C 1
ATOM 1335 O O . ILE A 1 163 ? 2.483 2.606 -5.960 1.00 88.88 163 ILE A O 1
ATOM 1339 N N . ILE A 1 164 ? 2.691 4.222 -7.517 1.00 90.38 164 ILE A N 1
ATOM 1340 C CA . ILE A 1 164 ? 2.159 3.441 -8.636 1.00 90.38 164 ILE A CA 1
ATOM 1341 C C . ILE A 1 164 ? 3.313 2.999 -9.521 1.00 90.38 164 ILE A C 1
ATOM 1343 O O . ILE A 1 164 ? 3.949 3.826 -10.168 1.00 90.38 164 ILE A O 1
ATOM 1347 N N . TYR A 1 165 ? 3.554 1.695 -9.585 1.00 90.38 165 TYR A N 1
ATOM 1348 C CA . TYR A 1 165 ? 4.551 1.072 -10.444 1.00 90.38 165 TYR A CA 1
ATOM 1349 C C . T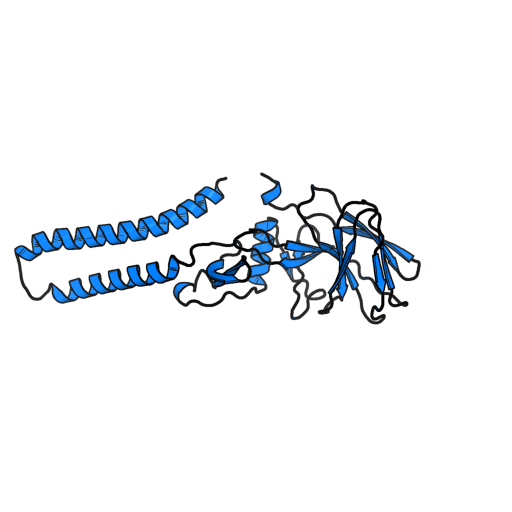YR A 1 165 ? 3.929 0.531 -11.728 1.00 90.38 165 TYR A C 1
ATOM 1351 O O . TYR A 1 165 ? 2.907 -0.153 -11.695 1.00 90.38 165 TYR A O 1
ATOM 1359 N N . ASN A 1 166 ? 4.586 0.761 -12.861 1.00 91.69 166 ASN A N 1
ATOM 1360 C CA . ASN A 1 166 ? 4.296 0.035 -14.091 1.00 91.69 166 ASN A CA 1
ATOM 1361 C C . ASN A 1 166 ? 4.851 -1.399 -13.985 1.00 91.69 166 ASN A C 1
ATOM 1363 O O . ASN A 1 166 ? 5.961 -1.602 -13.497 1.00 91.69 166 ASN A O 1
ATOM 1367 N N . SER A 1 167 ? 4.097 -2.395 -14.454 1.00 91.56 167 SER A N 1
ATOM 1368 C CA . SER A 1 167 ? 4.488 -3.815 -14.374 1.00 91.56 167 SER A CA 1
ATOM 1369 C C . SER A 1 167 ? 5.541 -4.242 -15.402 1.00 91.56 167 SER A C 1
ATOM 1371 O O . SER A 1 167 ? 5.910 -5.413 -15.440 1.00 91.56 167 SER A O 1
ATOM 1373 N N . THR A 1 168 ? 6.018 -3.336 -16.259 1.00 91.94 168 THR A N 1
ATOM 1374 C CA . THR A 1 168 ? 7.065 -3.646 -17.236 1.00 91.94 168 THR A CA 1
ATOM 1375 C C . THR A 1 168 ? 8.379 -3.910 -16.519 1.00 91.94 168 THR A C 1
ATOM 1377 O O . THR A 1 168 ? 8.957 -3.025 -15.892 1.00 91.94 168 THR A O 1
ATOM 1380 N N . GLU A 1 169 ? 8.856 -5.137 -16.668 1.00 92.50 169 GLU A N 1
ATOM 1381 C CA . GLU A 1 169 ? 10.112 -5.615 -16.115 1.00 92.50 169 GLU A CA 1
ATOM 1382 C C . GLU A 1 169 ? 11.316 -5.036 -16.866 1.00 92.50 169 GLU A C 1
ATOM 1384 O O . GLU A 1 169 ? 11.440 -5.165 -18.087 1.00 92.50 169 GLU A O 1
ATOM 1389 N N . LEU A 1 170 ? 12.224 -4.408 -16.125 1.00 90.50 170 LEU A N 1
ATOM 1390 C CA . LEU A 1 170 ? 13.415 -3.753 -16.647 1.00 90.50 170 LEU A CA 1
ATOM 1391 C C . LEU A 1 170 ? 14.663 -4.457 -16.118 1.00 90.50 170 LEU A C 1
ATOM 1393 O O . LEU A 1 170 ? 14.873 -4.547 -14.911 1.00 90.50 170 LEU A O 1
ATOM 1397 N N . GLN A 1 171 ? 15.531 -4.901 -17.022 1.00 91.06 171 GLN A N 1
ATOM 1398 C CA . GLN A 1 171 ? 16.838 -5.456 -16.682 1.00 91.06 171 GLN A CA 1
ATOM 1399 C C . GLN A 1 171 ? 17.925 -4.669 -17.410 1.00 91.06 171 GLN A C 1
ATOM 1401 O O . GLN A 1 171 ? 17.778 -4.356 -18.589 1.00 91.06 171 GLN A O 1
ATOM 1406 N N . THR A 1 172 ? 19.012 -4.352 -16.711 1.00 87.81 172 THR A N 1
ATOM 1407 C CA . THR A 1 172 ? 20.147 -3.590 -17.248 1.00 87.81 172 THR A CA 1
ATOM 1408 C C . THR A 1 172 ? 21.408 -4.445 -17.251 1.00 87.81 172 THR A C 1
ATOM 1410 O O . THR A 1 172 ? 21.731 -5.086 -16.255 1.00 87.81 172 THR A O 1
ATOM 1413 N N . ALA A 1 173 ? 22.148 -4.440 -18.358 1.00 90.06 173 ALA A N 1
ATOM 1414 C CA . ALA A 1 173 ? 23.461 -5.073 -18.461 1.00 90.06 173 ALA A CA 1
ATOM 1415 C C . ALA A 1 173 ? 24.594 -4.152 -17.979 1.00 90.06 173 ALA A C 1
ATOM 1417 O O . ALA A 1 173 ? 25.687 -4.619 -17.664 1.00 90.06 173 ALA A O 1
ATOM 1418 N N . THR A 1 174 ? 24.350 -2.840 -17.927 1.00 89.94 174 THR A N 1
ATOM 1419 C CA . THR A 1 174 ? 25.345 -1.832 -17.526 1.00 89.94 174 THR A CA 1
ATOM 1420 C C . THR A 1 174 ? 25.214 -1.388 -16.069 1.00 89.94 174 THR A C 1
ATOM 1422 O O . THR A 1 174 ? 26.044 -0.617 -15.585 1.00 89.94 174 THR A O 1
ATOM 1425 N N . GLY A 1 175 ? 24.178 -1.854 -15.364 1.00 88.88 175 GLY A N 1
ATOM 1426 C CA . GLY A 1 175 ? 23.853 -1.401 -14.012 1.00 88.88 175 GLY A CA 1
ATOM 1427 C C . GLY A 1 175 ? 23.282 0.020 -13.993 1.00 88.88 175 GLY A C 1
ATOM 1428 O O . GLY A 1 175 ? 23.399 0.714 -12.978 1.00 88.88 175 GLY A O 1
ATOM 1429 N N . LYS A 1 176 ? 22.709 0.460 -15.122 1.00 88.94 176 LYS A N 1
ATOM 1430 C CA . LYS A 1 176 ? 22.165 1.802 -15.332 1.00 88.94 176 LYS A CA 1
ATOM 1431 C C . LYS A 1 176 ? 20.777 1.777 -15.960 1.00 88.94 176 LYS A C 1
ATOM 1433 O O . LYS A 1 176 ? 20.552 1.086 -16.956 1.00 88.94 176 LYS A O 1
ATOM 1438 N N . ILE A 1 177 ? 19.876 2.581 -15.404 1.00 88.31 177 ILE A N 1
ATOM 1439 C CA . ILE A 1 177 ? 18.548 2.861 -15.958 1.00 88.31 177 ILE A CA 1
ATOM 1440 C C . ILE A 1 177 ? 18.318 4.365 -15.857 1.00 88.31 177 ILE A C 1
ATOM 1442 O O . ILE A 1 177 ? 18.379 4.927 -14.765 1.00 88.31 177 ILE A O 1
ATOM 1446 N N . SER A 1 178 ? 18.046 5.022 -16.982 1.00 87.56 178 SER A N 1
ATOM 1447 C CA . SER A 1 178 ? 17.649 6.431 -16.987 1.00 87.56 178 SER A CA 1
ATOM 1448 C C . SER A 1 178 ? 16.143 6.550 -17.166 1.00 87.56 178 SER A C 1
ATOM 1450 O O . SER A 1 178 ? 15.571 5.860 -18.009 1.00 87.56 178 SER A O 1
ATOM 1452 N N . LEU A 1 179 ? 15.514 7.443 -16.409 1.00 85.75 179 LEU A N 1
ATOM 1453 C CA . LEU A 1 179 ? 14.109 7.801 -16.566 1.00 85.75 179 LEU A CA 1
ATOM 1454 C C . LEU A 1 179 ? 14.007 9.225 -17.089 1.00 85.75 179 LEU A C 1
ATOM 1456 O O . LEU A 1 179 ? 14.751 10.110 -16.671 1.00 85.75 179 LEU A O 1
ATOM 1460 N N . PHE A 1 180 ? 13.060 9.446 -17.985 1.00 83.06 180 PHE A N 1
ATOM 1461 C CA . PHE A 1 180 ? 12.738 10.735 -18.558 1.00 83.06 180 PHE A CA 1
ATOM 1462 C C . PHE A 1 180 ? 11.252 11.013 -18.358 1.00 83.06 180 PHE A C 1
ATOM 1464 O O . PHE A 1 180 ? 10.403 10.178 -18.673 1.00 83.06 180 PHE A O 1
ATOM 1471 N N . ASN A 1 181 ? 10.953 12.201 -17.835 1.00 79.44 181 ASN A N 1
ATOM 1472 C CA . ASN A 1 181 ? 9.596 12.690 -17.638 1.00 79.44 181 ASN A CA 1
ATOM 1473 C C . ASN A 1 181 ? 9.203 13.635 -18.794 1.00 79.44 181 ASN A C 1
ATOM 1475 O O . ASN A 1 181 ? 9.460 14.844 -18.708 1.00 79.44 181 ASN A O 1
ATOM 1479 N N . PRO A 1 182 ? 8.585 13.127 -19.880 1.00 74.56 182 PRO A N 1
ATOM 1480 C CA . PRO A 1 182 ? 8.143 13.949 -21.007 1.00 74.56 182 PRO A CA 1
ATOM 1481 C C . PRO A 1 182 ? 7.041 14.948 -20.636 1.00 74.56 182 PRO A C 1
ATOM 1483 O O . PRO A 1 182 ? 6.887 15.961 -21.317 1.00 74.56 182 PRO A O 1
ATOM 1486 N N . ASN A 1 183 ? 6.281 14.685 -19.572 1.00 73.38 183 ASN A N 1
ATOM 1487 C CA . ASN A 1 183 ? 5.144 15.510 -19.178 1.00 73.38 183 ASN A CA 1
ATOM 1488 C C . ASN A 1 183 ? 5.582 16.789 -18.434 1.00 73.38 183 ASN A C 1
ATOM 1490 O O . ASN A 1 183 ? 4.780 17.708 -18.285 1.00 73.38 183 ASN A O 1
ATOM 1494 N N . ALA A 1 184 ? 6.847 16.867 -17.996 1.00 68.94 184 ALA A N 1
ATOM 1495 C CA . ALA A 1 184 ? 7.456 18.042 -17.371 1.00 68.94 184 ALA A CA 1
ATOM 1496 C C . ALA A 1 184 ? 6.678 18.619 -16.168 1.00 68.94 184 ALA A C 1
ATOM 1498 O O . ALA A 1 184 ? 6.700 19.831 -15.957 1.00 68.94 184 ALA A O 1
ATOM 1499 N N . PHE A 1 185 ? 6.043 17.762 -15.364 1.00 68.75 185 PHE A N 1
ATOM 1500 C CA . PHE A 1 185 ? 5.489 18.105 -14.047 1.00 68.75 185 PHE A CA 1
ATOM 1501 C C . PHE A 1 185 ? 6.351 17.484 -12.924 1.00 68.75 185 PHE A C 1
ATOM 1503 O O . PHE A 1 185 ? 7.064 16.517 -13.196 1.00 68.75 185 PHE A O 1
ATOM 1510 N N . PRO A 1 186 ? 6.369 18.048 -11.702 1.00 71.19 186 PRO A N 1
ATOM 1511 C CA . PRO A 1 186 ? 7.163 17.504 -10.596 1.00 71.19 186 PRO A CA 1
ATOM 1512 C C . PRO A 1 186 ? 6.666 16.109 -10.203 1.00 71.19 186 PRO A C 1
ATOM 1514 O O . PRO A 1 186 ? 5.470 15.933 -10.020 1.00 71.19 186 PRO A O 1
ATOM 1517 N N . ALA A 1 187 ? 7.544 15.119 -10.088 1.00 73.62 187 ALA A N 1
ATOM 1518 C CA . ALA A 1 187 ? 7.140 13.792 -9.635 1.00 73.62 187 ALA A CA 1
ATOM 1519 C C . ALA A 1 187 ? 8.317 13.055 -9.007 1.00 73.62 187 ALA A C 1
ATOM 1521 O O . ALA A 1 187 ? 9.450 13.162 -9.491 1.00 73.62 187 ALA A O 1
ATOM 1522 N N . ASP A 1 188 ? 8.020 12.256 -7.989 1.00 79.50 188 ASP A N 1
ATOM 1523 C CA . ASP A 1 188 ? 9.016 11.415 -7.341 1.00 79.50 188 ASP A CA 1
ATOM 1524 C C . ASP A 1 188 ? 9.045 10.078 -8.056 1.00 79.50 188 ASP A C 1
ATOM 1526 O O . ASP A 1 188 ? 8.035 9.372 -8.129 1.00 79.50 188 ASP A O 1
ATOM 1530 N N . PHE A 1 189 ? 10.205 9.748 -8.621 1.00 83.06 189 PHE A N 1
ATOM 1531 C CA . PHE A 1 189 ? 10.392 8.503 -9.344 1.00 83.06 189 PHE A CA 1
ATOM 1532 C C . PHE A 1 189 ? 11.082 7.478 -8.458 1.00 83.06 189 PHE A C 1
ATOM 1534 O O . PHE A 1 189 ? 12.085 7.740 -7.789 1.00 83.06 189 PHE A O 1
ATOM 1541 N N . PHE A 1 190 ? 10.558 6.265 -8.524 1.00 86.00 190 PHE A N 1
ATOM 1542 C CA . PHE A 1 190 ? 11.024 5.130 -7.756 1.00 86.00 190 PHE A CA 1
ATOM 1543 C C . PHE A 1 190 ? 11.443 4.024 -8.704 1.00 86.00 190 PHE A C 1
ATOM 1545 O O . PHE A 1 190 ? 10.755 3.715 -9.678 1.00 86.00 190 PHE A O 1
ATOM 1552 N N . LEU A 1 191 ? 12.563 3.392 -8.387 1.00 87.94 191 LEU A N 1
ATOM 1553 C CA . LEU A 1 191 ? 12.988 2.152 -9.005 1.00 87.94 191 LEU A CA 1
ATOM 1554 C C . LEU A 1 191 ? 13.003 1.076 -7.922 1.00 87.94 191 LEU A C 1
ATOM 1556 O O . LEU A 1 191 ? 13.751 1.181 -6.947 1.00 87.94 191 LEU A O 1
ATOM 1560 N N . ALA A 1 192 ? 12.167 0.059 -8.091 1.00 88.81 192 ALA A N 1
ATOM 1561 C CA . ALA A 1 192 ? 12.031 -1.035 -7.139 1.00 88.81 192 ALA A CA 1
ATOM 1562 C C . ALA A 1 192 ? 12.488 -2.356 -7.756 1.00 88.81 192 ALA A C 1
ATOM 1564 O O . ALA A 1 192 ? 12.170 -2.644 -8.909 1.00 88.81 192 ALA A O 1
ATOM 1565 N N . GLU A 1 193 ? 13.207 -3.170 -6.984 1.00 89.38 193 GLU A N 1
ATOM 1566 C CA . GLU A 1 193 ? 13.497 -4.558 -7.354 1.00 89.38 193 GLU A CA 1
ATOM 1567 C C . GLU A 1 193 ? 12.235 -5.430 -7.222 1.00 89.38 193 GLU A C 1
ATOM 1569 O O . GLU A 1 193 ? 11.512 -5.370 -6.220 1.00 89.38 193 GLU A O 1
ATOM 1574 N N . ILE A 1 194 ? 11.988 -6.285 -8.217 1.00 87.75 194 ILE A N 1
ATOM 1575 C CA . ILE A 1 194 ? 10.909 -7.280 -8.172 1.00 87.75 194 ILE A CA 1
ATOM 1576 C C . ILE A 1 194 ? 11.219 -8.330 -7.104 1.00 87.75 194 ILE A C 1
ATOM 1578 O O . ILE A 1 194 ? 12.264 -8.978 -7.137 1.00 87.75 194 ILE A O 1
ATOM 1582 N N . GLY A 1 195 ? 10.304 -8.492 -6.145 1.00 80.81 195 GLY A N 1
ATOM 1583 C CA . GLY A 1 195 ? 10.468 -9.415 -5.017 1.00 80.81 195 GLY A CA 1
ATOM 1584 C C . GLY A 1 195 ? 11.535 -8.987 -3.998 1.00 80.81 195 GLY A C 1
ATOM 1585 O O . GLY A 1 195 ? 11.764 -9.696 -3.015 1.00 80.81 195 GLY A O 1
ATOM 1586 N N . GLY A 1 196 ? 12.183 -7.838 -4.215 1.00 77.31 196 GLY A N 1
ATOM 1587 C CA . GLY A 1 196 ? 13.242 -7.298 -3.369 1.00 77.31 196 GLY A CA 1
ATOM 1588 C C . GLY A 1 196 ? 12.742 -6.347 -2.281 1.00 77.31 196 GLY A C 1
ATOM 1589 O O . GLY A 1 196 ? 11.576 -5.942 -2.244 1.00 77.31 196 GLY A O 1
ATOM 1590 N N . GLU A 1 197 ? 13.650 -5.994 -1.371 1.00 69.62 197 GLU A N 1
ATOM 1591 C CA . GLU A 1 197 ? 13.424 -4.968 -0.340 1.00 69.62 197 GLU A CA 1
ATOM 1592 C C . GLU A 1 197 ? 13.979 -3.590 -0.753 1.00 69.62 197 GLU A C 1
ATOM 1594 O O . GLU A 1 197 ? 13.656 -2.587 -0.120 1.00 69.62 197 GLU A O 1
ATOM 1599 N N . ASP A 1 198 ? 14.777 -3.528 -1.826 1.00 62.16 198 ASP A N 1
ATOM 1600 C CA . ASP A 1 198 ? 15.473 -2.314 -2.243 1.00 62.16 198 ASP A CA 1
ATOM 1601 C C . ASP A 1 198 ? 14.583 -1.417 -3.111 1.00 62.16 198 ASP A C 1
ATOM 1603 O O . ASP A 1 198 ? 14.156 -1.777 -4.215 1.00 62.16 198 ASP A O 1
ATOM 1607 N N . ILE A 1 199 ? 14.361 -0.201 -2.614 1.00 63.94 199 ILE A N 1
ATOM 1608 C CA . ILE A 1 199 ? 13.780 0.912 -3.359 1.00 63.94 199 ILE A CA 1
ATOM 1609 C C . ILE A 1 199 ? 14.858 1.982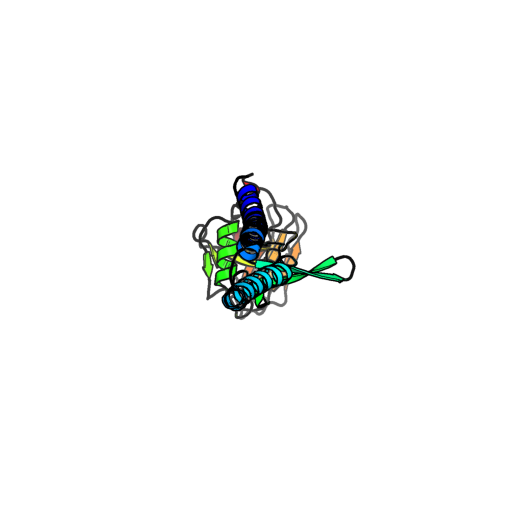 -3.472 1.00 63.94 199 ILE A C 1
ATOM 1611 O O . ILE A 1 199 ? 15.304 2.541 -2.469 1.00 63.94 199 ILE A O 1
ATOM 1615 N N . LYS A 1 200 ? 15.276 2.291 -4.700 1.00 66.56 200 LYS A N 1
ATOM 1616 C CA . LYS A 1 200 ? 16.019 3.523 -4.969 1.00 66.56 200 LYS A CA 1
ATOM 1617 C C . LYS A 1 200 ? 15.002 4.597 -5.338 1.00 66.56 200 LYS A C 1
ATOM 1619 O O . LYS A 1 200 ? 14.235 4.421 -6.282 1.00 66.56 200 LYS A O 1
ATOM 1624 N N . SER A 1 201 ? 14.991 5.695 -4.594 1.00 60.97 201 SER A N 1
ATOM 1625 C CA . SER A 1 201 ? 14.169 6.872 -4.883 1.00 60.97 201 SER A CA 1
ATOM 1626 C C . SER A 1 201 ? 15.056 8.015 -5.346 1.00 60.97 201 SER A C 1
ATOM 1628 O O . SER A 1 201 ? 16.113 8.238 -4.751 1.00 60.97 201 SER A O 1
ATOM 1630 N N . ASP A 1 202 ? 14.612 8.756 -6.352 1.00 56.97 202 ASP A N 1
ATOM 1631 C CA . ASP A 1 202 ? 15.227 10.027 -6.714 1.00 56.97 202 ASP A CA 1
ATOM 1632 C C . ASP A 1 202 ? 14.143 11.071 -6.992 1.00 56.97 202 ASP A C 1
ATOM 1634 O O . ASP A 1 202 ? 13.102 10.776 -7.587 1.00 56.97 202 ASP A O 1
ATOM 1638 N N . PHE A 1 203 ? 14.382 12.292 -6.521 1.00 53.12 203 PHE A N 1
ATOM 1639 C CA . PHE A 1 203 ? 13.429 13.392 -6.620 1.00 53.12 203 PHE A CA 1
ATOM 1640 C C . PHE A 1 203 ? 13.698 14.169 -7.907 1.00 53.12 203 PHE A C 1
ATOM 1642 O O . PHE A 1 203 ? 14.775 14.749 -8.073 1.00 53.12 203 PHE A O 1
ATOM 1649 N N . VAL A 1 204 ? 12.728 14.211 -8.823 1.00 57.16 204 VAL A N 1
ATOM 1650 C CA . VAL A 1 204 ? 12.926 14.831 -10.139 1.00 57.16 204 VAL A CA 1
ATOM 1651 C C . VAL A 1 204 ? 12.016 16.041 -10.309 1.00 57.16 204 VAL A C 1
ATOM 1653 O O . VAL A 1 204 ? 10.807 15.935 -10.517 1.00 57.16 204 VAL A O 1
ATOM 1656 N N . PHE A 1 205 ? 12.626 17.229 -10.291 1.00 45.94 205 PHE A N 1
ATOM 1657 C CA . PHE A 1 205 ? 11.953 18.466 -10.683 1.00 45.94 205 PHE A CA 1
ATOM 1658 C C . PHE A 1 205 ? 11.860 18.576 -12.215 1.00 45.94 205 PHE A C 1
ATOM 1660 O O . PHE A 1 205 ? 12.663 18.007 -12.951 1.00 45.94 205 PHE A O 1
ATOM 1667 N N . THR A 1 206 ? 10.858 19.305 -12.697 1.00 45.84 206 THR A N 1
ATOM 1668 C CA . THR A 1 206 ? 10.452 19.412 -14.109 1.00 45.84 206 THR A CA 1
ATOM 1669 C C . THR A 1 206 ? 11.593 19.460 -15.144 1.00 45.84 206 THR A C 1
ATOM 1671 O O . THR A 1 206 ? 12.605 20.140 -14.981 1.00 45.84 206 THR A O 1
ATOM 1674 N N . LYS A 1 207 ? 11.378 18.764 -16.275 1.00 51.62 207 LYS A N 1
ATOM 1675 C CA . LYS A 1 207 ? 12.285 18.660 -17.440 1.00 51.62 207 LYS A CA 1
ATOM 1676 C C . LYS A 1 207 ? 13.646 18.001 -17.168 1.00 51.62 207 LYS A C 1
ATOM 1678 O O . LYS A 1 207 ? 14.585 18.208 -17.938 1.00 51.62 207 LYS A O 1
ATOM 1683 N N . ALA A 1 208 ? 13.743 17.191 -16.120 1.00 65.06 208 ALA A N 1
ATOM 1684 C CA . ALA A 1 208 ? 14.945 16.438 -15.803 1.00 65.06 208 ALA A CA 1
ATOM 1685 C C . ALA A 1 208 ? 14.769 14.941 -16.090 1.00 65.06 208 ALA A C 1
ATOM 1687 O O . ALA A 1 208 ? 13.694 14.360 -15.939 1.00 65.06 208 ALA A O 1
ATOM 1688 N N . SER A 1 209 ? 15.855 14.331 -16.550 1.00 74.12 209 SER A N 1
ATOM 1689 C CA . SER A 1 209 ? 16.049 12.892 -16.476 1.00 74.12 209 SER A CA 1
ATOM 1690 C C . SER A 1 209 ? 16.697 12.554 -15.138 1.00 74.12 209 SER A C 1
ATOM 1692 O O . SER A 1 209 ? 17.605 13.274 -14.723 1.00 74.12 209 SER A O 1
ATOM 1694 N N . THR A 1 210 ? 16.310 11.445 -14.520 1.00 80.00 210 THR A N 1
ATOM 1695 C CA . THR A 1 210 ? 17.110 10.823 -13.452 1.00 80.00 210 THR A CA 1
ATOM 1696 C C . THR A 1 210 ? 17.857 9.615 -14.011 1.00 80.00 210 THR A C 1
ATOM 1698 O O . THR A 1 210 ? 17.403 8.976 -14.963 1.00 80.00 210 THR A O 1
ATOM 1701 N N . GLU A 1 211 ? 19.031 9.320 -13.457 1.00 84.88 211 GLU A N 1
ATOM 1702 C CA . GLU A 1 211 ? 19.810 8.126 -13.773 1.00 84.88 211 GLU A CA 1
ATOM 1703 C C . GLU A 1 211 ? 20.043 7.322 -12.492 1.00 84.88 211 GLU A C 1
ATOM 1705 O O . GLU A 1 211 ? 20.764 7.743 -11.589 1.00 84.88 211 GLU A O 1
ATOM 1710 N N . PHE A 1 212 ? 19.491 6.114 -12.449 1.00 84.31 212 PHE A N 1
ATOM 1711 C CA . PHE A 1 212 ? 19.805 5.135 -11.421 1.00 84.31 212 PHE A CA 1
ATOM 1712 C C . PHE A 1 212 ? 21.053 4.367 -11.844 1.00 84.31 212 PHE A C 1
ATOM 1714 O O . PHE A 1 212 ? 21.060 3.710 -12.885 1.00 84.31 212 PHE A O 1
ATOM 1721 N N . THR A 1 213 ? 22.108 4.431 -11.032 1.00 86.75 213 THR A N 1
ATOM 1722 C CA . THR A 1 213 ? 23.382 3.736 -11.275 1.00 86.75 213 THR A CA 1
ATOM 1723 C C . THR A 1 213 ? 23.706 2.745 -10.157 1.00 86.75 213 THR A C 1
ATOM 1725 O O . THR A 1 213 ? 23.067 2.735 -9.096 1.00 86.75 213 THR A O 1
ATOM 1728 N N . GLY A 1 214 ? 24.685 1.868 -10.400 1.00 85.69 214 GLY A N 1
ATOM 1729 C CA . GLY A 1 214 ? 25.073 0.826 -9.446 1.00 85.69 214 GLY A CA 1
ATOM 1730 C C . GLY A 1 214 ? 23.935 -0.161 -9.187 1.00 85.69 214 GLY A C 1
ATOM 1731 O O . GLY A 1 214 ? 23.691 -0.533 -8.040 1.00 85.69 214 GLY A O 1
ATOM 1732 N N . LEU A 1 215 ? 23.155 -0.469 -10.224 1.00 87.31 215 LEU A N 1
ATOM 1733 C CA . LEU A 1 215 ? 22.117 -1.494 -10.185 1.00 87.31 215 LEU A CA 1
ATOM 1734 C C . LEU A 1 215 ? 22.746 -2.874 -10.379 1.00 87.31 215 LEU A C 1
ATOM 1736 O O . LEU A 1 215 ? 23.715 -3.025 -11.126 1.00 87.31 215 LEU A O 1
ATOM 1740 N N . ASP A 1 216 ? 22.184 -3.874 -9.711 1.00 88.38 216 ASP A N 1
ATOM 1741 C CA . ASP A 1 216 ? 22.589 -5.262 -9.878 1.00 88.38 216 ASP A CA 1
ATOM 1742 C C . ASP A 1 216 ? 22.030 -5.791 -11.204 1.00 88.38 216 ASP A C 1
ATOM 1744 O O . ASP A 1 216 ? 20.824 -5.903 -11.411 1.00 88.38 216 ASP A O 1
ATOM 1748 N N . THR A 1 217 ? 22.934 -6.127 -12.120 1.00 89.12 217 THR A N 1
ATOM 1749 C CA . THR A 1 217 ? 22.601 -6.610 -13.468 1.00 89.12 217 THR A CA 1
ATOM 1750 C C . THR A 1 217 ? 21.879 -7.964 -13.485 1.00 89.12 217 THR A C 1
ATOM 1752 O O . THR A 1 217 ? 21.279 -8.344 -14.491 1.00 89.12 217 THR A O 1
ATOM 1755 N N . SER A 1 218 ? 21.929 -8.710 -12.376 1.00 89.31 218 SER A N 1
ATOM 1756 C CA . SER A 1 218 ? 21.212 -9.979 -12.219 1.00 89.31 218 SER A CA 1
ATOM 1757 C C . SER A 1 218 ? 19.751 -9.800 -11.799 1.00 89.31 218 SER A C 1
ATOM 1759 O O . SER A 1 218 ? 19.003 -10.778 -11.777 1.00 89.31 218 SER A O 1
ATOM 1761 N N . LYS A 1 219 ? 19.346 -8.569 -11.466 1.00 90.00 219 LYS A N 1
ATOM 1762 C CA . LYS A 1 219 ? 18.027 -8.246 -10.925 1.00 90.00 219 LYS A CA 1
ATOM 1763 C C . LYS A 1 219 ? 17.121 -7.597 -11.956 1.00 90.00 219 LYS A C 1
ATOM 1765 O O . LYS A 1 219 ? 17.567 -7.003 -12.939 1.00 90.00 219 LYS A O 1
ATOM 1770 N N . THR A 1 220 ? 15.832 -7.691 -11.662 1.00 91.62 220 THR A N 1
ATOM 1771 C CA . THR A 1 220 ? 14.762 -7.085 -12.443 1.00 91.62 220 THR A CA 1
ATOM 1772 C C . THR A 1 220 ? 14.125 -5.961 -11.646 1.00 91.62 220 THR A C 1
ATOM 1774 O O . THR A 1 220 ? 13.882 -6.097 -10.445 1.00 91.62 220 THR A O 1
ATOM 1777 N N . TYR A 1 221 ? 13.835 -4.861 -12.328 1.00 90.69 221 TYR A N 1
ATOM 1778 C CA . TYR A 1 221 ? 13.323 -3.637 -11.738 1.00 90.69 221 TYR A CA 1
ATOM 1779 C C . TYR A 1 221 ? 11.990 -3.224 -12.358 1.00 90.69 221 TYR A C 1
ATOM 1781 O O . TYR A 1 221 ? 11.724 -3.500 -13.525 1.00 90.69 221 TYR A O 1
ATOM 1789 N N . ILE A 1 222 ? 11.182 -2.509 -11.582 1.00 91.50 222 ILE A N 1
ATOM 1790 C CA . ILE A 1 222 ? 9.971 -1.816 -12.026 1.00 91.50 222 ILE A CA 1
ATOM 1791 C C . ILE A 1 222 ? 10.070 -0.338 -11.664 1.00 91.50 222 ILE A C 1
ATOM 1793 O O . ILE A 1 222 ? 10.703 0.038 -10.673 1.00 91.50 222 ILE A O 1
ATOM 1797 N N . VAL A 1 223 ? 9.447 0.504 -12.483 1.00 90.00 223 VAL A N 1
ATOM 1798 C CA . VAL A 1 223 ? 9.451 1.959 -12.302 1.00 90.00 223 VAL A CA 1
ATOM 1799 C C . VAL A 1 223 ? 8.122 2.389 -11.732 1.00 90.00 223 VAL A C 1
ATOM 1801 O O . VAL A 1 223 ? 7.079 2.017 -12.268 1.00 90.00 223 VAL A O 1
ATOM 1804 N N . GLY A 1 224 ? 8.177 3.187 -10.674 1.00 88.44 224 GLY A N 1
ATOM 1805 C CA . GLY A 1 224 ? 7.007 3.769 -10.053 1.00 88.44 224 GLY A CA 1
ATOM 1806 C C . GLY A 1 224 ? 7.108 5.263 -9.863 1.00 88.44 224 GLY A C 1
ATOM 1807 O O . GLY A 1 224 ? 8.177 5.861 -9.987 1.00 88.44 224 GLY A O 1
ATOM 1808 N N . VAL A 1 225 ? 5.952 5.849 -9.598 1.00 85.06 225 VAL A N 1
ATOM 1809 C CA . VAL A 1 225 ? 5.786 7.273 -9.347 1.00 85.06 225 VAL A CA 1
ATOM 1810 C C . VAL A 1 225 ? 4.925 7.437 -8.108 1.00 85.06 225 VAL A C 1
ATOM 1812 O O . VAL A 1 225 ? 3.868 6.810 -8.006 1.00 85.06 225 VAL A O 1
ATOM 1815 N N . GLU A 1 226 ? 5.384 8.243 -7.158 1.00 81.75 226 GLU A N 1
ATOM 1816 C CA . GLU A 1 226 ? 4.537 8.661 -6.044 1.00 81.75 226 GLU A CA 1
ATOM 1817 C C . GLU A 1 226 ? 3.619 9.783 -6.488 1.00 81.75 226 GLU A C 1
ATOM 1819 O O . GLU A 1 226 ? 4.013 10.709 -7.202 1.00 81.75 226 GLU A O 1
ATOM 1824 N N . MET A 1 227 ? 2.372 9.674 -6.057 1.00 66.44 227 MET A N 1
ATOM 1825 C CA . MET A 1 227 ? 1.364 10.669 -6.346 1.00 66.44 227 MET A CA 1
ATOM 1826 C C . MET A 1 227 ? 1.201 11.608 -5.158 1.00 66.44 227 MET A C 1
ATOM 1828 O O . MET A 1 227 ? 0.744 11.192 -4.097 1.00 66.44 227 MET A O 1
ATOM 1832 N N . GLU A 1 228 ? 1.478 12.889 -5.374 1.00 61.81 228 GLU A N 1
ATOM 1833 C CA . GLU A 1 228 ? 0.798 13.955 -4.640 1.00 61.81 228 GLU A CA 1
ATOM 1834 C C . GLU A 1 228 ? -0.363 14.460 -5.507 1.00 61.81 228 GLU A C 1
ATOM 1836 O O . GLU A 1 228 ? -0.278 14.414 -6.731 1.00 61.81 228 GLU A O 1
ATOM 1841 N N . ASP A 1 229 ? -1.463 14.865 -4.873 1.00 54.44 229 ASP A N 1
ATOM 1842 C CA . ASP A 1 229 ? -2.774 15.216 -5.443 1.00 54.44 229 ASP A CA 1
ATOM 1843 C C . ASP A 1 229 ? -2.692 16.166 -6.662 1.00 54.44 229 ASP A C 1
ATOM 1845 O O . ASP A 1 229 ? -2.770 17.393 -6.555 1.00 54.44 229 ASP A O 1
ATOM 1849 N N . MET A 1 230 ? -2.471 15.594 -7.848 1.00 52.03 230 MET A N 1
ATOM 1850 C CA . MET A 1 230 ? -2.206 16.323 -9.084 1.00 52.03 230 MET A CA 1
ATOM 1851 C C . MET A 1 230 ? -3.192 15.881 -10.155 1.00 52.03 230 MET A C 1
ATOM 1853 O O . MET A 1 230 ? -3.257 14.714 -10.535 1.00 52.03 230 MET A O 1
ATOM 1857 N N . GLY A 1 231 ? -3.999 16.845 -10.602 1.00 52.47 231 GLY A N 1
ATOM 1858 C CA . GLY A 1 231 ? -5.184 16.630 -11.426 1.00 52.47 231 GLY A CA 1
ATOM 1859 C C . GLY A 1 231 ? -5.007 15.621 -12.566 1.00 52.47 231 GLY A C 1
ATOM 1860 O O . GLY A 1 231 ? -4.066 15.717 -13.349 1.00 52.47 231 GLY A O 1
ATOM 1861 N N . ASN A 1 232 ? -5.972 14.696 -12.640 1.00 52.56 232 ASN A N 1
ATOM 1862 C CA . ASN A 1 232 ? -6.288 13.693 -13.668 1.00 52.56 232 ASN A CA 1
ATOM 1863 C C . ASN A 1 232 ? -5.502 13.761 -14.993 1.00 52.56 232 ASN A C 1
ATOM 1865 O O . ASN A 1 232 ? -6.079 14.021 -16.052 1.00 52.56 232 ASN A O 1
ATOM 1869 N N . SER A 1 233 ? -4.201 13.482 -14.974 1.00 61.47 233 SER A N 1
ATOM 1870 C CA . SER A 1 233 ? -3.420 13.318 -16.198 1.00 61.47 233 SER A CA 1
ATOM 1871 C C . SER A 1 233 ? -2.501 12.110 -16.086 1.00 61.47 233 SER A C 1
ATOM 1873 O O . SER A 1 233 ? -1.683 12.022 -15.177 1.00 61.47 233 SER A O 1
ATOM 1875 N N . ASP A 1 234 ? -2.653 11.168 -17.019 1.00 71.44 234 ASP A N 1
ATOM 1876 C CA . ASP A 1 234 ? -1.810 9.976 -17.094 1.00 71.44 234 ASP A CA 1
ATOM 1877 C C . ASP A 1 234 ? -0.330 10.363 -17.183 1.00 71.44 234 ASP A C 1
ATOM 1879 O O . ASP A 1 234 ? 0.081 11.229 -17.971 1.00 71.44 234 ASP A O 1
ATOM 1883 N N . ILE A 1 235 ? 0.488 9.694 -16.376 1.00 74.06 235 ILE A N 1
ATOM 1884 C CA . ILE A 1 235 ? 1.917 9.952 -16.282 1.00 74.06 235 ILE A CA 1
ATOM 1885 C C . ILE A 1 235 ? 2.624 9.073 -17.302 1.00 74.06 235 ILE A C 1
ATOM 1887 O O . ILE A 1 235 ? 2.587 7.845 -17.233 1.00 74.06 235 ILE A O 1
ATOM 1891 N N . ARG A 1 236 ? 3.308 9.698 -18.260 1.00 79.19 236 ARG A N 1
ATOM 1892 C CA . ARG A 1 236 ? 4.185 8.975 -19.182 1.00 79.19 236 ARG A CA 1
ATOM 1893 C C . ARG A 1 236 ? 5.605 9.054 -18.667 1.00 79.19 236 ARG A C 1
ATOM 1895 O O . ARG A 1 236 ? 6.072 10.131 -18.306 1.00 79.19 236 ARG A O 1
ATOM 1902 N N . VAL A 1 237 ? 6.287 7.920 -18.683 1.00 80.25 237 VAL A N 1
ATOM 1903 C CA . VAL A 1 237 ? 7.692 7.801 -18.301 1.00 80.25 237 VAL A CA 1
ATOM 1904 C C . VAL A 1 237 ? 8.420 7.133 -19.451 1.00 80.25 237 VAL A C 1
ATOM 1906 O O . VAL A 1 237 ? 8.043 6.052 -19.890 1.00 80.25 237 VAL A O 1
ATOM 1909 N N . GLU A 1 238 ? 9.460 7.766 -19.975 1.00 85.25 238 GLU A N 1
ATOM 1910 C CA . GLU A 1 238 ? 10.326 7.127 -20.965 1.00 85.25 238 GLU A CA 1
ATOM 1911 C C . GLU A 1 238 ? 11.567 6.602 -20.246 1.00 85.25 238 GLU A C 1
ATOM 1913 O O . GLU A 1 238 ? 12.219 7.330 -19.503 1.00 85.25 238 GLU A O 1
ATOM 1918 N N . THR A 1 239 ? 11.895 5.329 -20.434 1.00 84.00 239 THR A N 1
ATOM 1919 C CA . THR A 1 239 ? 13.086 4.710 -19.854 1.00 84.00 239 THR A CA 1
ATOM 1920 C C . THR A 1 239 ? 14.135 4.498 -20.930 1.00 84.00 239 THR A C 1
ATOM 1922 O O . THR A 1 239 ? 13.814 4.186 -22.076 1.00 84.00 239 THR A O 1
ATOM 1925 N N . SER A 1 240 ? 15.403 4.679 -20.577 1.00 86.19 240 SER A N 1
ATOM 1926 C CA . SER A 1 240 ? 16.548 4.353 -21.422 1.00 86.19 240 SER A CA 1
ATOM 1927 C C . SER A 1 240 ? 17.414 3.333 -20.698 1.00 86.19 240 SER A C 1
ATOM 1929 O O . SER A 1 240 ? 17.950 3.613 -19.624 1.00 86.19 240 SER A O 1
ATOM 1931 N N . ILE A 1 241 ? 17.537 2.148 -21.289 1.00 86.25 241 ILE A N 1
ATOM 1932 C CA . ILE A 1 241 ? 18.256 1.005 -20.727 1.00 86.25 241 ILE A CA 1
ATOM 1933 C C . ILE A 1 241 ? 19.210 0.491 -21.787 1.00 86.25 241 ILE A C 1
ATOM 1935 O O . ILE A 1 241 ? 18.782 0.108 -22.875 1.00 86.25 241 ILE A O 1
ATOM 1939 N N . ASP A 1 242 ? 20.508 0.518 -21.492 1.00 85.06 242 ASP A N 1
ATOM 1940 C CA . ASP A 1 242 ? 21.558 0.051 -22.405 1.00 85.06 242 ASP A CA 1
ATOM 1941 C C . ASP A 1 242 ? 21.431 0.645 -23.830 1.00 85.06 242 ASP A C 1
ATOM 1943 O O . ASP A 1 242 ? 21.665 -0.019 -24.840 1.00 85.06 242 ASP A O 1
ATOM 1947 N N . GLY A 1 243 ? 21.007 1.913 -23.915 1.00 77.88 243 GLY A N 1
ATOM 1948 C CA . GLY A 1 243 ? 20.799 2.641 -25.172 1.00 77.88 243 GLY A CA 1
ATOM 1949 C C . GLY A 1 243 ? 19.478 2.347 -25.897 1.00 77.88 243 GLY A C 1
ATOM 1950 O O . GLY A 1 243 ? 19.234 2.924 -26.956 1.00 77.88 243 GLY A O 1
ATOM 1951 N N . LYS A 1 244 ? 18.612 1.486 -25.349 1.00 84.25 244 LYS A N 1
ATOM 1952 C CA . LYS A 1 244 ? 17.256 1.234 -25.855 1.00 84.25 244 LYS A CA 1
ATOM 1953 C C . LYS A 1 244 ? 16.236 2.054 -25.080 1.00 84.25 244 LYS A C 1
ATOM 1955 O O . LYS A 1 244 ? 16.217 2.022 -23.852 1.00 84.25 244 LYS A O 1
ATOM 1960 N N . GLN A 1 245 ? 15.363 2.741 -25.808 1.00 85.12 245 GLN A N 1
ATOM 1961 C CA . GLN A 1 245 ? 14.267 3.497 -25.214 1.00 85.12 245 GLN A CA 1
ATOM 1962 C C . GLN A 1 245 ? 12.993 2.656 -25.137 1.00 85.12 245 GLN A C 1
ATOM 1964 O O . GLN A 1 245 ? 12.591 2.050 -26.130 1.00 85.12 245 GLN A O 1
ATOM 1969 N N . THR A 1 246 ? 12.345 2.664 -23.975 1.00 84.94 246 THR A N 1
ATOM 1970 C CA . THR A 1 246 ? 11.034 2.048 -23.744 1.00 84.94 246 THR A CA 1
ATOM 1971 C C . THR A 1 246 ? 10.086 3.102 -23.192 1.00 84.94 246 THR A C 1
ATOM 1973 O O . THR A 1 246 ? 10.466 3.905 -22.347 1.00 84.94 246 THR A O 1
ATOM 1976 N N . LYS A 1 247 ? 8.845 3.131 -23.677 1.00 86.19 247 LYS A N 1
ATOM 1977 C CA . LYS A 1 247 ? 7.818 4.040 -23.161 1.00 86.19 247 LYS A CA 1
ATOM 1978 C C . LYS A 1 247 ? 6.939 3.286 -22.181 1.00 86.19 247 LYS A C 1
ATOM 1980 O O . LYS A 1 247 ? 6.391 2.249 -22.539 1.00 86.19 247 LYS A O 1
ATOM 1985 N N . LEU A 1 248 ? 6.820 3.820 -20.977 1.00 85.19 248 LEU A N 1
ATOM 1986 C CA . LEU A 1 248 ? 5.974 3.308 -19.914 1.00 85.19 248 LEU A CA 1
ATOM 1987 C C . LEU A 1 248 ? 4.837 4.297 -19.676 1.00 85.19 248 LEU A C 1
ATOM 1989 O O . LEU A 1 248 ? 5.034 5.514 -19.655 1.00 85.19 248 LEU A O 1
ATOM 1993 N N . GLU A 1 249 ? 3.641 3.758 -19.499 1.00 84.38 249 GLU A N 1
ATOM 1994 C CA . GLU A 1 249 ? 2.457 4.534 -19.159 1.00 84.38 249 GLU A CA 1
ATOM 1995 C C . GLU A 1 249 ? 2.019 4.154 -17.747 1.00 84.38 249 GLU A C 1
ATOM 1997 O O . GLU A 1 249 ? 1.873 2.977 -17.416 1.00 84.38 249 GLU A O 1
ATOM 2002 N N . ILE A 1 250 ? 1.867 5.160 -16.894 1.00 82.75 250 ILE A N 1
ATOM 2003 C CA . ILE A 1 250 ? 1.352 5.030 -15.540 1.00 82.75 250 ILE A CA 1
ATOM 2004 C C . ILE A 1 250 ? 0.036 5.802 -15.514 1.00 82.75 250 ILE A C 1
ATOM 2006 O O . ILE A 1 250 ? 0.005 7.029 -15.439 1.00 82.75 250 ILE A O 1
ATOM 2010 N N . LYS A 1 251 ? -1.059 5.053 -15.618 1.00 81.38 251 LYS A N 1
ATOM 2011 C CA . LYS A 1 251 ? -2.416 5.558 -15.433 1.00 81.38 251 LYS A CA 1
ATOM 2012 C C . LYS A 1 251 ? -2.643 5.930 -13.979 1.00 81.38 251 LYS A C 1
ATOM 2014 O O . LYS A 1 251 ? -2.207 5.208 -13.080 1.00 81.38 251 LYS A O 1
ATOM 2019 N N . LEU A 1 252 ? -3.324 7.045 -13.763 1.00 76.38 252 LEU A N 1
ATOM 2020 C CA . LEU A 1 252 ? -3.705 7.454 -12.419 1.00 76.38 252 LEU A CA 1
ATOM 2021 C C . LEU A 1 252 ? -4.952 6.691 -11.975 1.00 76.38 252 LEU A C 1
ATOM 2023 O O . LEU A 1 252 ? -5.891 6.508 -12.751 1.00 76.38 252 LEU A O 1
ATOM 2027 N N . LEU A 1 253 ? -4.973 6.273 -10.711 1.00 73.88 253 LEU A N 1
ATOM 2028 C CA . LEU A 1 253 ? -6.186 5.751 -10.094 1.00 73.88 253 LEU A CA 1
ATOM 2029 C C . LEU A 1 253 ? -7.030 6.925 -9.589 1.00 73.88 253 LEU A C 1
ATOM 2031 O O . LEU A 1 253 ? -6.526 7.809 -8.897 1.00 73.88 253 LEU A O 1
ATOM 2035 N N . GLU A 1 254 ? -8.319 6.944 -9.923 1.00 72.56 254 GLU A N 1
ATOM 2036 C CA . GLU A 1 254 ? -9.229 7.978 -9.425 1.00 72.56 254 GLU A CA 1
ATOM 2037 C C . GLU A 1 254 ? -9.513 7.760 -7.930 1.00 72.56 254 GLU A C 1
ATOM 2039 O O . GLU A 1 254 ? -10.205 6.809 -7.561 1.00 72.56 254 GLU A O 1
ATOM 2044 N N . SER A 1 255 ? -9.006 8.651 -7.072 1.00 65.25 255 SER A N 1
ATOM 2045 C CA . SER A 1 255 ? -9.370 8.683 -5.648 1.00 65.25 255 SER A CA 1
ATOM 2046 C C . SER A 1 255 ? -10.830 9.119 -5.458 1.00 65.25 255 SER A C 1
ATOM 2048 O O . SER A 1 255 ? -11.377 9.925 -6.216 1.00 65.25 255 SER A O 1
ATOM 2050 N N . LEU A 1 256 ? -11.491 8.608 -4.417 1.00 57.69 256 LEU A N 1
ATOM 2051 C CA . LEU A 1 256 ? -12.834 9.041 -4.033 1.00 57.69 256 LEU A CA 1
ATOM 2052 C C . LEU A 1 256 ? -12.881 10.482 -3.502 1.00 57.69 256 LEU A C 1
ATOM 2054 O O . LEU A 1 256 ? -13.945 11.111 -3.563 1.00 57.69 256 LEU A O 1
ATOM 2058 N N . SER A 1 257 ? -11.785 11.021 -2.960 1.00 55.16 257 SER A N 1
ATOM 2059 C CA . SER A 1 257 ? -11.786 12.379 -2.395 1.00 55.16 257 SER A CA 1
ATOM 2060 C C . SER A 1 257 ? -11.807 13.479 -3.447 1.00 55.16 257 SER A C 1
ATOM 2062 O O . SER A 1 257 ? -12.418 14.519 -3.200 1.00 55.16 257 SER A O 1
ATOM 2064 N N . THR A 1 258 ? -11.241 13.232 -4.630 1.00 51.47 258 THR A N 1
ATOM 2065 C CA . THR A 1 258 ? -11.179 14.196 -5.740 1.00 51.47 258 THR A CA 1
ATOM 2066 C C . THR A 1 258 ? -12.511 14.344 -6.487 1.00 51.47 258 THR A C 1
ATOM 2068 O O . THR A 1 258 ? -12.671 15.254 -7.297 1.00 51.47 258 THR A O 1
ATOM 2071 N N . LYS A 1 259 ? -13.520 13.509 -6.180 1.00 45.59 259 LYS A N 1
ATOM 2072 C CA . LYS A 1 259 ? -14.896 13.595 -6.720 1.00 45.59 259 LYS A CA 1
ATOM 2073 C C . LYS A 1 259 ? -15.837 14.531 -5.934 1.00 45.59 259 LYS A C 1
ATOM 2075 O O . LYS A 1 259 ? -17.054 14.435 -6.112 1.00 45.59 259 LYS A O 1
ATOM 2080 N N . ARG A 1 260 ? -15.328 15.397 -5.047 1.00 34.38 260 ARG A N 1
ATOM 2081 C CA . ARG A 1 260 ? -16.145 16.304 -4.210 1.00 34.38 260 ARG A CA 1
ATOM 2082 C C . ARG A 1 260 ? -16.074 17.768 -4.608 1.00 34.38 260 ARG A C 1
ATOM 2084 O O . ARG A 1 260 ? -14.961 18.263 -4.863 1.00 34.38 260 ARG A O 1
#

pLDDT: mean 72.87, std 15.97, range [28.62, 96.25]

Organism: NCBI:txid1871024

Radius of gyration: 26.94 Å; chains: 1; bounding box: 67×32×80 Å

Foldseek 3Di:
DVVVVVLVVVVVVLVCVLVVLVVVLVVVVVVCVVVVVPDDDPPPPPVVVVSVVVNVVSVLQCVQCVQQSLDAQLQKTWHFPDDDPNDTDIFIAHNVCSSVVHGDDDDPVSVQRLCCQFQVFGWDWDQQQAAPVWTWIATPVHRQKTKTFPADTDSVGRHTWIKIWGNDKDAAPQQKKKKFFPVFQWWKKWKGWGRDPDIDIDGDHGGDMDMGGPHDRVTIIIMIITDDPDPQDWTWMWMAGPNDIDITIGGDRDTPVVVD

Secondary structure (DSSP, 8-state):
-HHHHHHHHHHHHHHHHHHHHHHHHHHHHHHHHHHHTTS-SSSHHHHHHHHHHHHHHHHHHHHHHGGG-EEETTTEEEEEEEEETTEEEEEEEESSSGGGT-B----HHHHHHHHHHHHSS-EEE-TTT--SS--EEEETT-TTEEEEEEE---SS--SPEEEEEE---B--SSS-EEEE-TT-S-EEEEEEETT-S-EEEEEE-TT-EEEE-S--TTS-EEEEEEPPS--S-PEEEEEEETTEEEEEEEPPP--SGGG-

Sequence (260 aa):
MAEQQGVKLQNGFLRVLFILGMVIIATLLGKRILKVRLESKLKKQDISIRCAVLIAILIVSGYFIIPMEKSVNGDVLAEEQGHENGHCIYKYYDKVNAVLKKEFEWDEAHEIRVLEDQFNQRFTLNQHCSSKRIRRYIPESVTDQNIEIREYPSIWDKEAKIIIYNSTELQTATGKISLFNPNAFPADFFLAEIGGEDIKSDFVFTKASTEFTGLDTSKTYIVGVEMEDMGNSDIRVETSIDGKQTKLEIKLLESLSTKR